Protein AF-A0A3N1XW23-F1 (afdb_monomer)

InterPro domains:
  IPR046118 Domain of unknown function DUF6115 [PF19610] (78-209)

Organism: NCBI:txid1329262

Mean predicted aligned error: 22.68 Å

Radius of gyration: 52.14 Å; Cα contacts (8 Å, |Δi|>4): 31; chains: 1; bounding box: 107×46×157 Å

Secondary structure (DSSP, 8-state):
--HHHHHHHHHHHHHHHHHHHHHHHHHHTS-----SSHHHHHHHHHHHHHHHHHHHHHHHHHHHHHHHHHHHHHHHHHHHHHHHHHHHHHHHHHHHHHHHHHHHHHHHHHHHHHHHHHHHHHHHHHTTSSS----------S-TTTHHHHHHHHHHHHHHHHHHHHHHHHHHHHHHHHHHHHHHTT--HHHHHHHHT--HHHHHHHHHHHHT---

Solvent-accessible surface area (backbone atoms only — not comparable to full-atom values): 12495 Å² total; per-residue (Å²): 134,58,71,65,60,60,51,53,52,52,53,52,53,51,53,53,53,52,50,49,54,50,48,46,55,59,47,62,74,72,66,72,90,78,82,87,63,72,69,56,57,54,49,52,51,52,51,46,54,52,48,52,51,50,52,49,53,49,48,53,52,47,49,52,52,48,52,54,47,51,54,51,49,51,53,52,49,52,52,49,52,51,55,50,47,55,52,46,52,55,50,49,50,52,50,52,50,50,52,51,50,53,52,47,52,51,51,53,49,51,53,49,50,54,51,51,50,50,53,53,54,52,52,60,51,54,78,65,55,84,76,70,82,88,87,82,90,87,89,89,89,79,66,80,76,61,58,62,64,60,54,65,60,54,64,70,58,51,68,68,51,59,55,56,63,53,46,56,57,50,51,53,52,50,51,56,51,50,53,52,50,46,47,73,73,67,51,51,65,69,56,50,22,69,73,70,75,43,56,64,66,56,54,51,48,56,51,29,67,72,69,68,51,81,127

Sequence (215 aa):
MTVFHVFLVAVGLVIIAISYIISEKITGANGQNTDGKNSDILKDLETTNVKDQINTIIKEELDTAMYKTEDRLSQISNEKIMAVSEYSDQILEKINQNHTEAVFLYNMLNEKEDAIKKLYENKNDIEVKEKSGNERVEHVTKDEKAIEKLRNTQLKTKEAKEISETQEMIEQKLKNEQILKLYSEGKSIVEIAKTLEIGQGEIKLVIGLSQGEKV

Foldseek 3Di:
DDPVVVVVVVVVVVVVVVVVVVCCVVVVVVPDDPDDDPVVVVVVVVVVVVVVVVVVVVVVVVVVVVVVVVVVCVVVVVVVVVVVVVVVVVVVVVVVVVVVVVVVVVVVVVVVVVVVVVVVVVVVVVVVPPPDDDDDDDDDPDPPVVVVVVVVVVVVPVVPPVVVVVVVVVVVVVLLVVLVVCVVVVDDLVVNCVVSVDDSVVSVVSVCVVVVPDD

Structure (mmCIF, N/CA/C/O backbone):
data_AF-A0A3N1XW23-F1
#
_entry.id   AF-A0A3N1XW23-F1
#
loop_
_atom_site.group_PDB
_atom_site.id
_atom_site.type_symbol
_atom_site.label_atom_id
_atom_site.label_alt_id
_atom_site.label_comp_id
_atom_site.label_asym_id
_atom_site.label_entity_id
_atom_site.label_seq_id
_atom_site.pdbx_PDB_ins_code
_atom_site.Cartn_x
_atom_site.Cartn_y
_atom_site.Cartn_z
_atom_site.occupancy
_atom_site.B_iso_or_equiv
_atom_site.auth_seq_id
_atom_site.auth_comp_id
_atom_site.auth_asym_id
_atom_site.auth_atom_id
_atom_site.pdbx_PDB_model_num
ATOM 1 N N . MET A 1 1 ? 61.216 -21.774 -89.450 1.00 66.88 1 MET A N 1
ATOM 2 C CA . MET A 1 1 ? 60.787 -20.827 -88.400 1.00 66.88 1 MET A CA 1
ATOM 3 C C . MET A 1 1 ? 60.157 -19.614 -89.064 1.00 66.88 1 MET A C 1
ATOM 5 O O . MET A 1 1 ? 60.874 -18.764 -89.572 1.00 66.88 1 MET A O 1
ATOM 9 N N . THR A 1 2 ? 58.830 -19.574 -89.181 1.00 85.62 2 THR A N 1
ATOM 10 C CA . THR A 1 2 ? 58.132 -18.439 -89.811 1.00 85.62 2 THR A CA 1
ATOM 11 C C . THR A 1 2 ? 58.268 -17.198 -88.928 1.00 85.62 2 THR A C 1
ATOM 13 O O . THR A 1 2 ? 58.153 -17.329 -87.710 1.00 85.62 2 THR A O 1
ATOM 16 N N . VAL A 1 3 ? 58.410 -16.011 -89.521 1.00 82.00 3 VAL A N 1
ATOM 17 C CA . VAL A 1 3 ? 58.463 -14.704 -88.827 1.00 82.00 3 VAL A CA 1
ATOM 18 C C . VAL A 1 3 ? 57.362 -14.554 -87.763 1.00 82.00 3 VAL A C 1
ATOM 20 O O . VAL A 1 3 ? 57.597 -14.006 -86.691 1.00 82.00 3 VAL A O 1
ATOM 23 N N . PHE A 1 4 ? 56.192 -15.150 -88.007 1.00 86.19 4 PHE A N 1
ATOM 24 C CA . PHE A 1 4 ? 55.072 -15.205 -87.067 1.00 86.19 4 PHE A CA 1
ATOM 25 C C . PHE A 1 4 ? 55.401 -15.861 -85.712 1.00 86.19 4 PHE A C 1
ATOM 27 O O . PHE A 1 4 ? 54.989 -15.361 -84.672 1.00 86.19 4 PHE A O 1
ATOM 34 N N . HIS A 1 5 ? 56.183 -16.945 -85.699 1.00 87.31 5 HIS A N 1
ATOM 35 C CA . HIS A 1 5 ? 56.566 -17.628 -84.458 1.00 87.31 5 HIS A CA 1
ATOM 36 C C . HIS A 1 5 ? 57.533 -16.772 -83.628 1.00 87.31 5 HIS A C 1
ATOM 38 O O . HIS A 1 5 ? 57.411 -16.717 -82.409 1.00 87.31 5 HIS A O 1
ATOM 44 N N . VAL A 1 6 ? 58.454 -16.054 -84.284 1.00 86.38 6 VAL A N 1
ATOM 45 C CA . VAL A 1 6 ? 59.376 -15.124 -83.609 1.00 86.38 6 VAL A CA 1
ATOM 46 C C . VAL A 1 6 ? 58.607 -13.938 -83.016 1.00 86.38 6 VAL A C 1
ATOM 48 O O . VAL A 1 6 ? 58.869 -13.545 -81.881 1.00 86.38 6 VAL A O 1
ATOM 51 N N . PHE A 1 7 ? 57.607 -13.419 -83.736 1.00 88.75 7 PHE A N 1
ATOM 52 C CA . PHE A 1 7 ? 56.723 -12.362 -83.240 1.00 88.75 7 PHE A CA 1
ATOM 53 C C . PHE A 1 7 ? 55.896 -12.812 -82.023 1.00 88.75 7 PHE A C 1
ATOM 55 O O . PHE A 1 7 ? 55.831 -12.090 -81.030 1.00 88.75 7 PHE A O 1
ATOM 62 N N . LEU A 1 8 ? 55.327 -14.022 -82.052 1.00 86.75 8 LEU A N 1
ATOM 63 C CA . LEU A 1 8 ? 54.526 -14.554 -80.943 1.00 86.75 8 LEU A CA 1
ATOM 64 C C . LEU A 1 8 ? 55.354 -14.723 -79.655 1.00 86.75 8 LEU A C 1
ATOM 66 O O . LEU A 1 8 ? 54.886 -14.388 -78.567 1.00 86.75 8 LEU A O 1
ATOM 70 N N . VAL A 1 9 ? 56.604 -15.185 -79.777 1.00 87.88 9 VAL A N 1
ATOM 71 C CA . VAL A 1 9 ? 57.534 -15.312 -78.640 1.00 87.88 9 VAL A CA 1
ATOM 72 C C . VAL A 1 9 ? 57.912 -13.940 -78.074 1.00 87.88 9 VAL A C 1
ATOM 74 O O . VAL A 1 9 ? 57.940 -13.771 -76.855 1.00 87.88 9 VAL A O 1
ATOM 77 N N . ALA A 1 10 ? 58.150 -12.945 -78.935 1.00 89.75 10 ALA A N 1
ATOM 78 C CA . ALA A 1 10 ? 58.459 -11.584 -78.499 1.00 89.75 10 ALA A CA 1
ATOM 79 C C . ALA A 1 10 ? 57.291 -10.950 -77.722 1.00 89.75 10 ALA A C 1
ATOM 81 O O . ALA A 1 10 ? 57.505 -10.364 -76.662 1.00 89.75 10 ALA A O 1
ATOM 82 N N . VAL A 1 11 ? 56.052 -11.126 -78.192 1.00 92.25 11 VAL A N 1
ATOM 83 C CA . VAL A 1 11 ? 54.851 -10.640 -77.490 1.00 92.25 11 VAL A CA 1
ATOM 84 C C . VAL A 1 11 ? 54.670 -11.347 -76.142 1.00 92.25 11 VAL A C 1
ATOM 86 O O . VAL A 1 11 ? 54.373 -10.690 -75.145 1.00 92.25 11 VAL A O 1
ATOM 89 N N . GLY A 1 12 ? 54.918 -12.659 -76.075 1.00 90.56 12 GLY A N 1
ATOM 90 C CA . GLY A 1 12 ? 54.880 -13.412 -74.817 1.00 90.56 12 GLY A CA 1
ATOM 91 C C . GLY A 1 12 ? 55.882 -12.895 -73.777 1.00 90.56 12 GLY A C 1
ATOM 92 O O . GLY A 1 12 ? 55.518 -12.703 -72.618 1.00 90.56 12 GLY A O 1
ATOM 93 N N . LEU A 1 13 ? 57.116 -12.587 -74.193 1.00 89.62 13 LEU A N 1
ATOM 94 C CA . LEU A 1 13 ? 58.137 -12.001 -73.314 1.00 89.62 13 LEU A CA 1
ATOM 95 C C . LEU A 1 13 ? 57.732 -10.622 -72.778 1.00 89.62 13 LEU A C 1
ATOM 97 O O . LEU A 1 13 ? 57.947 -10.333 -71.601 1.00 89.62 13 LEU A O 1
ATOM 101 N N . VAL A 1 14 ? 57.106 -9.791 -73.614 1.00 90.19 14 VAL A N 1
ATOM 102 C CA . VAL A 1 14 ? 56.616 -8.465 -73.211 1.00 90.19 14 VAL A CA 1
ATOM 103 C C . VAL A 1 14 ? 55.490 -8.579 -72.179 1.00 90.19 14 VAL A C 1
ATOM 105 O O . VAL A 1 14 ? 55.508 -7.859 -71.183 1.00 90.19 14 VAL A O 1
ATOM 108 N N . ILE A 1 15 ? 54.549 -9.513 -72.355 1.00 89.56 15 ILE A N 1
ATOM 109 C CA . ILE A 1 15 ? 53.458 -9.739 -71.391 1.00 89.56 15 ILE A CA 1
ATOM 110 C C . ILE A 1 15 ? 54.012 -10.189 -70.033 1.00 89.56 15 ILE A C 1
ATOM 112 O O . ILE A 1 15 ? 53.580 -9.674 -69.003 1.00 89.56 15 ILE A O 1
ATOM 116 N N . ILE A 1 16 ? 54.999 -11.090 -70.014 1.00 87.31 16 ILE A N 1
ATOM 117 C CA . ILE A 1 16 ? 55.639 -11.554 -68.771 1.00 87.31 16 ILE A CA 1
ATOM 118 C C . ILE A 1 16 ? 56.358 -10.397 -68.061 1.00 87.31 16 ILE A C 1
ATOM 120 O O . ILE A 1 16 ? 56.199 -10.234 -66.851 1.00 87.31 16 ILE A O 1
ATOM 124 N N . ALA A 1 17 ? 57.091 -9.559 -68.801 1.00 84.75 17 ALA A N 1
ATOM 125 C CA . ALA A 1 17 ? 57.783 -8.398 -68.238 1.00 84.75 17 ALA A CA 1
ATOM 126 C C . ALA A 1 17 ? 56.806 -7.368 -67.641 1.00 84.75 17 ALA A C 1
ATOM 128 O O . ALA A 1 17 ? 57.027 -6.864 -66.540 1.00 84.75 17 ALA A O 1
ATOM 129 N N . ILE A 1 18 ? 55.688 -7.102 -68.326 1.00 84.62 18 ILE A N 1
ATOM 130 C CA . ILE A 1 18 ? 54.628 -6.218 -67.820 1.00 84.62 18 ILE A CA 1
ATOM 131 C C . ILE A 1 18 ? 53.973 -6.823 -66.573 1.00 84.62 18 ILE A C 1
ATOM 133 O O . ILE A 1 18 ? 53.735 -6.105 -65.604 1.00 84.62 18 ILE A O 1
ATOM 137 N N . SER A 1 19 ? 53.723 -8.135 -66.564 1.00 82.38 19 SER A N 1
ATOM 138 C CA . SER A 1 19 ? 53.133 -8.829 -65.416 1.00 82.38 19 SER A CA 1
ATOM 139 C C . SER A 1 19 ? 54.054 -8.798 -64.193 1.00 82.38 19 SER A C 1
ATOM 141 O O . SER A 1 19 ? 53.564 -8.671 -63.073 1.00 82.38 19 SER A O 1
ATOM 143 N N . TYR A 1 20 ? 55.375 -8.849 -64.396 1.00 83.81 20 TYR A N 1
ATOM 144 C CA . TYR A 1 20 ? 56.358 -8.704 -63.323 1.00 83.81 20 TYR A CA 1
ATOM 145 C C . TYR A 1 20 ? 56.376 -7.278 -62.760 1.00 83.81 20 TYR A C 1
ATOM 147 O O . TYR A 1 20 ? 56.284 -7.113 -61.551 1.00 83.81 20 TYR A O 1
ATOM 155 N N . ILE A 1 21 ? 56.370 -6.248 -63.617 1.00 78.25 21 ILE A N 1
ATOM 156 C CA . ILE A 1 21 ? 56.289 -4.838 -63.185 1.00 78.25 21 ILE A CA 1
ATOM 157 C C . ILE A 1 21 ? 54.985 -4.554 -62.428 1.00 78.25 21 ILE A C 1
ATOM 159 O O . ILE A 1 21 ? 54.989 -3.835 -61.431 1.00 78.25 21 ILE A O 1
ATOM 163 N N . ILE A 1 22 ? 53.858 -5.114 -62.874 1.00 77.12 22 ILE A N 1
ATOM 164 C CA . ILE A 1 22 ? 52.571 -4.970 -62.183 1.00 77.12 22 ILE A CA 1
ATOM 165 C C . ILE A 1 22 ? 52.560 -5.734 -60.860 1.00 77.12 22 ILE A C 1
ATOM 167 O O . ILE A 1 22 ? 52.097 -5.192 -59.860 1.00 77.12 22 ILE A O 1
ATOM 171 N N . SER A 1 23 ? 53.123 -6.943 -60.819 1.00 72.56 23 SER A N 1
ATOM 172 C CA . SER A 1 23 ? 53.261 -7.704 -59.578 1.00 72.56 23 SER A CA 1
ATOM 173 C C . SER A 1 23 ? 54.191 -6.994 -58.596 1.00 72.56 23 SER A C 1
ATOM 175 O O . SER A 1 23 ? 53.879 -6.944 -57.415 1.00 72.56 23 SER A O 1
ATOM 177 N N . GLU A 1 24 ? 55.282 -6.384 -59.058 1.00 70.50 24 GLU A N 1
ATOM 178 C CA . GLU A 1 24 ? 56.206 -5.593 -58.241 1.00 70.50 24 GLU A CA 1
ATOM 179 C C . GLU A 1 24 ? 55.582 -4.267 -57.791 1.00 70.50 24 GLU A C 1
ATOM 181 O O . GLU A 1 24 ? 55.767 -3.868 -56.649 1.00 70.50 24 GLU A O 1
ATOM 186 N N . LYS A 1 25 ? 54.758 -3.608 -58.613 1.00 66.81 25 LYS A N 1
ATOM 187 C CA . LYS A 1 25 ? 54.043 -2.387 -58.206 1.00 66.81 25 LYS A CA 1
ATOM 188 C C . LYS A 1 25 ? 52.924 -2.674 -57.198 1.00 66.81 25 LYS A C 1
ATOM 190 O O . LYS A 1 25 ? 52.695 -1.868 -56.302 1.00 66.81 25 LYS A O 1
ATOM 195 N N . ILE A 1 26 ? 52.237 -3.809 -57.324 1.00 62.28 26 ILE A N 1
ATOM 196 C CA . ILE A 1 26 ? 51.164 -4.221 -56.403 1.00 62.28 26 ILE A CA 1
ATOM 197 C C . ILE A 1 26 ? 51.748 -4.848 -55.123 1.00 62.28 26 ILE A C 1
ATOM 199 O O . ILE A 1 26 ? 51.235 -4.599 -54.037 1.00 62.28 26 ILE A O 1
ATOM 203 N N . THR A 1 27 ? 52.855 -5.589 -55.216 1.00 56.88 27 THR A N 1
ATOM 204 C CA . THR A 1 27 ? 53.535 -6.207 -54.058 1.00 56.88 27 THR A CA 1
ATOM 205 C C . THR A 1 27 ? 54.457 -5.214 -53.342 1.00 56.88 27 THR A C 1
ATOM 207 O O . THR A 1 27 ? 54.513 -5.199 -52.118 1.00 56.88 27 THR A O 1
ATOM 210 N N . GLY A 1 28 ? 55.119 -4.313 -54.070 1.00 53.03 28 GLY A N 1
ATOM 211 C CA . GLY A 1 28 ? 55.975 -3.247 -53.537 1.00 53.03 28 GLY A CA 1
ATOM 212 C C . GLY A 1 28 ? 55.207 -2.080 -52.908 1.00 53.03 28 GLY A C 1
ATOM 213 O O . GLY A 1 28 ? 55.758 -1.379 -52.064 1.00 53.03 28 GLY A O 1
ATOM 214 N N . ALA A 1 29 ? 53.919 -1.911 -53.233 1.00 51.00 29 ALA A N 1
ATOM 215 C CA . ALA A 1 29 ? 53.017 -1.028 -52.488 1.00 51.00 29 ALA A CA 1
ATOM 216 C C . ALA A 1 29 ? 52.488 -1.662 -51.185 1.00 51.00 29 ALA A C 1
ATOM 218 O O . ALA A 1 29 ? 51.954 -0.947 -50.344 1.00 51.00 29 ALA A O 1
ATOM 219 N N . ASN A 1 30 ? 52.663 -2.976 -50.997 1.00 50.91 30 ASN A N 1
ATOM 220 C CA . ASN A 1 30 ? 52.169 -3.723 -49.835 1.00 50.91 30 ASN A CA 1
ATOM 221 C C . ASN A 1 30 ? 53.288 -4.414 -49.029 1.00 50.91 30 ASN A C 1
ATOM 223 O O . ASN A 1 30 ? 53.019 -5.291 -48.214 1.00 50.91 30 ASN A O 1
ATOM 227 N N . GLY A 1 31 ? 54.545 -4.022 -49.259 1.00 50.88 31 GLY A N 1
ATOM 228 C CA . GLY A 1 31 ? 55.733 -4.692 -48.725 1.00 50.88 31 GLY A CA 1
ATOM 229 C C . GLY A 1 31 ? 56.665 -3.806 -47.901 1.00 50.88 31 GLY A C 1
ATOM 230 O O . GLY A 1 31 ? 57.850 -4.114 -47.815 1.00 50.88 31 GLY A O 1
ATOM 231 N N . GLN A 1 32 ? 56.177 -2.707 -47.312 1.00 45.78 32 GLN A N 1
ATOM 232 C CA . GLN A 1 32 ? 56.956 -1.920 -46.351 1.00 45.78 32 GLN A CA 1
ATOM 233 C C . GLN A 1 32 ? 56.172 -1.702 -45.059 1.00 45.78 32 GLN A C 1
ATOM 235 O O . GLN A 1 32 ? 55.263 -0.8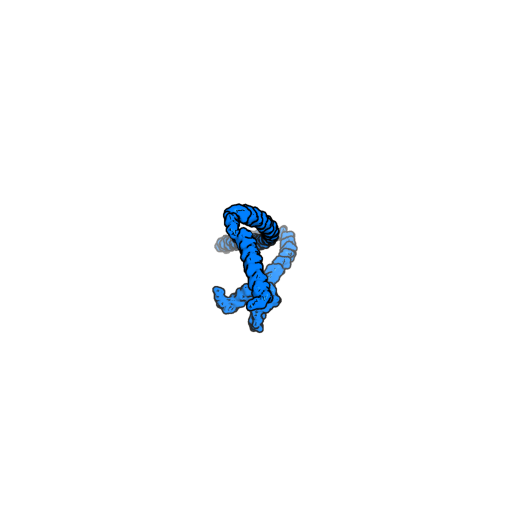82 -44.969 1.00 45.78 32 GLN A O 1
ATOM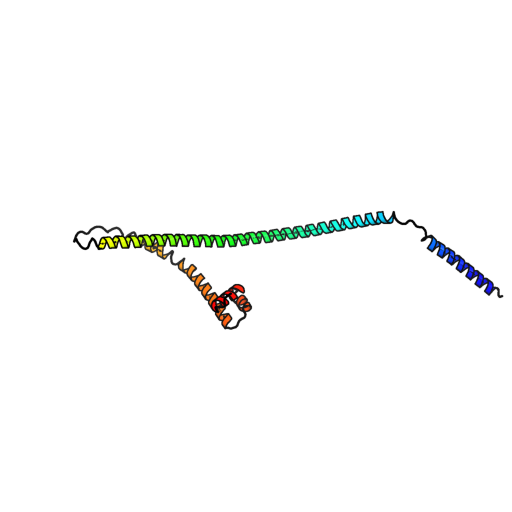 240 N N . ASN A 1 33 ? 56.589 -2.469 -44.057 1.00 51.41 33 ASN A N 1
ATOM 241 C CA . ASN A 1 33 ? 56.361 -2.268 -42.639 1.00 51.41 33 ASN A CA 1
ATOM 242 C C . ASN A 1 33 ? 56.440 -0.778 -42.252 1.00 51.41 33 ASN A C 1
ATOM 244 O O . ASN A 1 33 ? 57.521 -0.196 -42.205 1.00 51.41 33 ASN A O 1
ATOM 248 N N . THR A 1 34 ? 55.299 -0.189 -41.903 1.00 47.22 34 THR A N 1
ATOM 249 C CA . THR A 1 34 ? 55.195 0.768 -40.790 1.00 47.22 34 THR A CA 1
ATOM 250 C C . THR A 1 34 ? 54.037 0.322 -39.902 1.00 47.22 34 THR A C 1
ATOM 252 O O . THR A 1 34 ? 53.010 0.978 -39.759 1.00 47.22 34 THR A O 1
ATOM 255 N N . ASP A 1 35 ? 54.222 -0.868 -39.334 1.00 51.25 35 ASP A N 1
ATOM 256 C CA . ASP A 1 35 ? 53.457 -1.362 -38.200 1.00 51.25 35 ASP A CA 1
ATOM 257 C C . ASP A 1 35 ? 53.550 -0.381 -37.019 1.00 51.25 35 ASP A C 1
ATOM 259 O O . ASP A 1 35 ? 54.636 0.015 -36.589 1.00 51.25 35 ASP A O 1
ATOM 263 N N . GLY A 1 36 ? 52.386 -0.045 -36.458 1.00 53.78 36 GLY A N 1
ATOM 264 C CA . GLY A 1 36 ? 52.233 -0.071 -35.003 1.00 53.78 36 GLY A CA 1
ATOM 265 C C . GLY A 1 36 ? 52.227 1.242 -34.220 1.00 53.78 36 GLY A C 1
ATOM 266 O O . GLY A 1 36 ? 52.412 1.180 -33.010 1.00 53.78 36 GLY A O 1
ATOM 267 N N . LYS A 1 37 ? 52.038 2.429 -34.822 1.00 54.00 37 LYS A N 1
ATOM 268 C CA . LYS A 1 37 ? 51.895 3.653 -33.990 1.00 54.00 37 LYS A CA 1
ATOM 269 C C . LYS A 1 37 ? 50.844 4.675 -34.417 1.00 54.00 37 LYS A C 1
ATOM 271 O O . LYS A 1 37 ? 50.249 5.310 -33.556 1.00 54.00 37 LYS A O 1
ATOM 276 N N . ASN A 1 38 ? 50.547 4.803 -35.711 1.00 53.88 38 ASN A N 1
ATOM 277 C CA . ASN A 1 38 ? 49.536 5.763 -36.181 1.00 53.88 38 ASN A CA 1
ATOM 278 C C . ASN A 1 38 ? 48.108 5.188 -36.205 1.00 53.88 38 ASN A C 1
ATOM 280 O O . ASN A 1 38 ? 47.148 5.944 -36.104 1.00 53.88 38 ASN A O 1
ATOM 284 N N . SER A 1 39 ? 47.950 3.863 -36.283 1.00 56.53 39 SER A N 1
ATOM 285 C CA . SER A 1 39 ? 46.641 3.198 -36.204 1.00 56.53 39 SER A CA 1
ATOM 286 C C . SER A 1 39 ? 46.043 3.204 -34.799 1.00 56.53 39 SER A C 1
ATOM 288 O O . SER A 1 39 ? 44.825 3.164 -34.661 1.00 56.53 39 SER A O 1
ATOM 290 N N . ASP A 1 40 ? 46.886 3.245 -33.768 1.00 56.66 40 ASP A N 1
ATOM 291 C CA . ASP A 1 40 ? 46.433 3.121 -32.382 1.00 56.66 40 ASP A CA 1
ATOM 292 C C . ASP A 1 40 ? 45.905 4.453 -31.851 1.00 56.66 40 ASP A C 1
ATOM 294 O O . ASP A 1 40 ? 44.886 4.468 -31.178 1.00 56.66 40 ASP A O 1
ATOM 298 N N . ILE A 1 41 ? 46.502 5.583 -32.249 1.00 58.81 41 ILE A N 1
ATOM 299 C CA . ILE A 1 41 ? 46.038 6.926 -31.857 1.00 58.81 41 ILE A CA 1
ATOM 300 C C . ILE A 1 41 ? 44.686 7.262 -32.515 1.00 58.81 41 ILE A C 1
ATOM 302 O O . ILE A 1 41 ? 43.820 7.855 -31.879 1.00 58.81 41 ILE A O 1
ATOM 306 N N . LEU A 1 42 ? 44.477 6.855 -33.775 1.00 54.44 42 LEU A N 1
ATOM 307 C CA . LEU A 1 42 ? 43.202 7.043 -34.486 1.00 54.44 42 LEU A CA 1
ATOM 308 C C . LEU A 1 42 ? 42.097 6.131 -33.940 1.00 54.44 42 LEU A C 1
ATOM 310 O O . LEU A 1 42 ? 40.976 6.592 -33.740 1.00 54.44 42 LEU A O 1
ATOM 314 N N . LYS A 1 43 ? 42.417 4.871 -33.620 1.00 64.50 43 LYS A N 1
ATOM 315 C CA . LYS A 1 43 ? 41.471 3.968 -32.950 1.00 64.50 43 LYS A CA 1
ATOM 316 C C . LYS A 1 43 ? 41.123 4.449 -31.545 1.00 64.50 43 LYS A C 1
ATOM 318 O O . LYS A 1 43 ? 39.963 4.362 -31.164 1.00 64.50 43 LYS A O 1
ATOM 323 N N . ASP A 1 44 ? 42.079 4.965 -30.780 1.00 61.75 44 ASP A N 1
ATOM 324 C CA . ASP A 1 44 ? 41.837 5.442 -29.413 1.00 61.75 44 ASP A CA 1
ATOM 325 C C . ASP A 1 44 ? 40.993 6.732 -29.385 1.00 61.75 44 ASP A C 1
ATOM 327 O O . ASP A 1 44 ? 40.089 6.863 -28.560 1.00 61.75 44 ASP A O 1
ATOM 331 N N . LEU A 1 45 ? 41.184 7.651 -30.346 1.00 58.47 45 LEU A N 1
ATOM 332 C CA . LEU A 1 45 ? 40.330 8.841 -30.491 1.00 58.47 45 LEU A CA 1
ATOM 333 C C . LEU A 1 45 ? 38.905 8.511 -30.964 1.00 58.47 45 LEU A C 1
ATOM 335 O O . LEU A 1 45 ? 37.941 9.065 -30.431 1.00 58.47 45 LEU A O 1
ATOM 339 N N . GLU A 1 46 ? 38.751 7.621 -31.950 1.00 60.09 46 GLU A N 1
ATOM 340 C CA . GLU A 1 46 ? 37.429 7.198 -32.434 1.00 60.09 46 GLU A CA 1
ATOM 341 C C . GLU A 1 46 ? 36.685 6.385 -31.369 1.00 60.09 46 GLU A C 1
ATOM 343 O O . GLU A 1 46 ? 35.505 6.629 -31.117 1.00 60.09 46 GLU A O 1
ATOM 348 N N . THR A 1 47 ? 37.375 5.476 -30.675 1.00 64.31 47 THR A N 1
ATOM 349 C CA . THR A 1 47 ? 36.778 4.711 -29.570 1.00 64.31 47 THR A CA 1
ATOM 350 C C . THR A 1 47 ? 36.464 5.583 -28.361 1.00 64.31 47 THR A C 1
ATOM 352 O O . THR A 1 47 ? 35.446 5.336 -27.723 1.00 64.31 47 THR A O 1
ATOM 355 N N . THR A 1 48 ? 37.246 6.625 -28.066 1.00 70.38 48 THR A N 1
ATOM 356 C CA . THR A 1 48 ? 36.943 7.573 -26.980 1.00 70.38 48 THR A CA 1
ATOM 357 C C . THR A 1 48 ? 35.705 8.408 -27.287 1.00 70.38 48 THR A C 1
ATOM 359 O O . THR A 1 48 ? 34.796 8.454 -26.466 1.00 70.38 48 THR A O 1
ATOM 362 N N . ASN A 1 49 ? 35.597 8.994 -28.483 1.00 78.56 49 ASN A N 1
ATOM 363 C CA . ASN A 1 49 ? 34.420 9.791 -28.848 1.00 78.56 49 ASN A CA 1
ATOM 364 C C . ASN A 1 49 ? 33.145 8.926 -28.907 1.00 78.56 49 ASN A C 1
ATOM 366 O O . ASN A 1 49 ? 32.096 9.309 -28.390 1.00 78.56 49 ASN A O 1
ATOM 370 N N . VAL A 1 50 ? 33.239 7.710 -29.457 1.00 80.31 50 VAL A N 1
ATOM 371 C CA . VAL A 1 50 ? 32.129 6.743 -29.430 1.00 80.31 50 VAL A CA 1
ATOM 372 C C . VAL A 1 50 ? 31.772 6.355 -27.991 1.00 80.31 50 VAL A C 1
ATOM 374 O O . VAL A 1 50 ? 30.595 6.264 -27.652 1.00 80.31 50 VAL A O 1
ATOM 377 N N . LYS A 1 51 ? 32.761 6.172 -27.113 1.00 82.56 51 LYS A N 1
ATOM 378 C CA . LYS A 1 51 ? 32.539 5.856 -25.696 1.00 82.56 51 LYS A CA 1
ATOM 379 C C . LYS A 1 51 ? 31.897 7.016 -24.936 1.00 82.56 51 LYS A C 1
ATOM 381 O O . LYS A 1 51 ? 31.031 6.768 -24.102 1.00 82.56 51 LYS A O 1
ATOM 386 N N . ASP A 1 52 ? 32.242 8.258 -25.254 1.00 86.88 52 ASP A N 1
ATOM 387 C CA . ASP A 1 52 ? 31.617 9.451 -24.675 1.00 86.88 52 ASP A CA 1
ATOM 388 C C . ASP A 1 52 ? 30.170 9.633 -25.149 1.00 86.88 52 ASP A C 1
ATOM 390 O O . ASP A 1 52 ? 29.292 9.947 -24.342 1.00 86.88 52 ASP A O 1
ATOM 394 N N . GLN A 1 53 ? 29.879 9.352 -26.422 1.00 85.62 53 GLN A N 1
ATOM 395 C CA . GLN A 1 53 ? 28.507 9.328 -26.945 1.00 85.62 53 GLN A CA 1
ATOM 396 C C . GLN A 1 53 ? 27.670 8.228 -26.286 1.00 85.62 53 GLN A C 1
ATOM 398 O O . GLN A 1 53 ? 26.559 8.493 -25.831 1.00 85.62 53 GLN A O 1
ATOM 403 N N . ILE A 1 54 ? 28.220 7.017 -26.156 1.00 85.19 54 ILE A N 1
ATOM 404 C CA . ILE A 1 54 ? 27.566 5.909 -25.445 1.00 85.19 54 ILE A CA 1
ATOM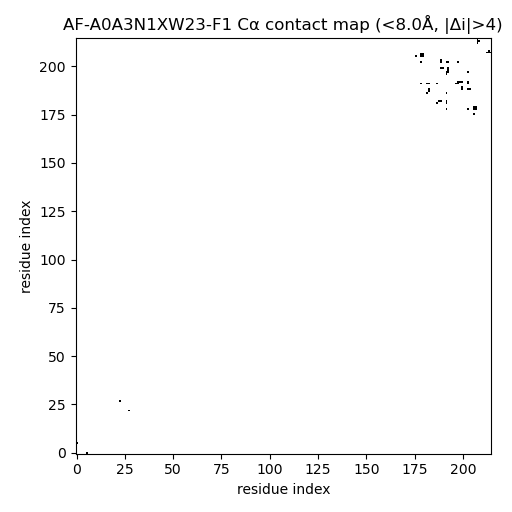 405 C C . ILE A 1 54 ? 27.305 6.291 -23.985 1.00 85.19 54 ILE A C 1
ATOM 407 O O . ILE A 1 54 ? 26.194 6.110 -23.499 1.00 85.19 54 ILE A O 1
ATOM 411 N N . ASN A 1 55 ? 28.287 6.868 -23.289 1.00 90.88 55 ASN A N 1
ATOM 412 C CA . ASN A 1 55 ? 28.113 7.323 -21.910 1.00 90.88 55 ASN A CA 1
ATOM 413 C C . ASN A 1 55 ? 27.059 8.431 -21.788 1.00 90.88 55 ASN A C 1
ATOM 415 O O . ASN A 1 55 ? 26.364 8.492 -20.779 1.00 90.88 55 ASN A O 1
ATOM 419 N N . THR A 1 56 ? 26.938 9.302 -22.790 1.00 93.31 56 THR A N 1
ATOM 420 C CA . THR A 1 56 ? 25.939 10.380 -22.807 1.00 93.31 56 THR A CA 1
ATOM 421 C C . THR A 1 56 ? 24.533 9.816 -22.994 1.00 93.31 56 THR A C 1
ATOM 423 O O . THR A 1 56 ? 23.654 10.142 -22.206 1.00 93.31 56 THR A O 1
ATOM 426 N N . ILE A 1 57 ? 24.344 8.898 -23.947 1.00 92.31 57 ILE A N 1
ATOM 427 C CA . ILE A 1 57 ? 23.059 8.215 -24.174 1.00 92.31 57 ILE A CA 1
ATOM 428 C C . ILE A 1 57 ? 22.666 7.378 -22.951 1.00 92.31 57 ILE A C 1
ATOM 430 O O . ILE A 1 57 ? 21.515 7.404 -22.530 1.00 92.31 57 ILE A O 1
ATOM 434 N N . ILE A 1 58 ? 23.620 6.664 -22.339 1.00 94.19 58 ILE A N 1
ATOM 435 C CA . ILE A 1 58 ? 23.370 5.909 -21.104 1.00 94.19 58 ILE A CA 1
ATOM 436 C C . ILE A 1 58 ? 22.934 6.846 -19.979 1.00 94.19 58 ILE A C 1
ATOM 438 O O . ILE A 1 58 ? 22.006 6.505 -19.257 1.00 94.19 58 ILE A O 1
ATOM 442 N N . LYS A 1 59 ? 23.584 8.003 -19.813 1.00 95.69 59 LYS A N 1
ATOM 443 C CA . LYS A 1 59 ? 23.191 8.987 -18.795 1.00 95.69 59 LYS A CA 1
ATOM 444 C C . LYS A 1 59 ? 21.802 9.554 -19.064 1.00 95.69 59 LYS A C 1
ATOM 446 O O . LYS A 1 59 ? 21.013 9.619 -18.138 1.00 95.69 59 LYS A O 1
ATOM 451 N N . GLU A 1 60 ? 21.488 9.896 -20.308 1.00 95.06 60 GLU A N 1
ATOM 452 C CA . GLU A 1 60 ? 20.173 10.422 -20.687 1.00 95.06 60 GLU A CA 1
ATOM 453 C C . GLU A 1 60 ? 19.047 9.399 -20.460 1.00 95.06 60 GLU A C 1
ATOM 455 O O . GLU A 1 60 ? 18.008 9.724 -19.877 1.00 95.06 60 GLU A O 1
ATOM 460 N N . GLU A 1 61 ? 19.262 8.139 -20.849 1.00 92.94 61 GLU A N 1
ATOM 461 C CA . GLU A 1 61 ? 18.305 7.056 -20.597 1.00 92.94 61 GLU A CA 1
ATOM 462 C C . GLU A 1 61 ? 18.201 6.746 -19.096 1.00 92.94 61 GLU A C 1
ATOM 464 O O . GLU A 1 61 ? 17.103 6.533 -18.581 1.00 92.94 61 GLU A O 1
ATOM 469 N N . LEU A 1 62 ? 19.326 6.767 -18.369 1.00 94.31 62 LEU A N 1
ATOM 470 C CA . LEU A 1 62 ? 19.358 6.584 -16.917 1.00 94.31 62 LEU A CA 1
ATOM 471 C C . LEU A 1 62 ? 18.591 7.700 -16.203 1.00 94.31 62 LEU A C 1
ATOM 473 O O . LEU A 1 62 ? 17.795 7.395 -15.321 1.00 94.31 62 LEU A O 1
ATOM 477 N N . ASP A 1 63 ? 18.782 8.957 -16.594 1.00 95.69 63 ASP A N 1
ATOM 478 C CA . ASP A 1 63 ? 18.081 10.111 -16.026 1.00 95.69 63 ASP A CA 1
ATOM 479 C C . ASP A 1 63 ? 16.578 10.034 -16.319 1.00 95.69 63 ASP A C 1
ATOM 481 O O . ASP A 1 63 ? 15.754 10.260 -15.432 1.00 95.69 63 ASP A O 1
ATOM 485 N N . THR A 1 64 ? 16.200 9.620 -17.531 1.00 95.56 64 THR A N 1
ATOM 486 C CA . THR A 1 64 ? 14.794 9.399 -17.904 1.00 95.56 64 THR A CA 1
ATOM 487 C C . THR A 1 64 ? 14.165 8.272 -17.079 1.00 95.56 64 THR A C 1
ATOM 489 O O . THR A 1 64 ? 13.051 8.411 -16.558 1.00 95.56 64 THR A O 1
ATOM 492 N N . ALA A 1 65 ? 14.877 7.154 -16.921 1.00 94.69 65 ALA A N 1
ATOM 493 C CA . ALA A 1 65 ? 14.434 6.027 -16.110 1.00 94.69 65 ALA A CA 1
ATOM 494 C C . ALA A 1 65 ? 14.346 6.395 -14.622 1.00 94.69 65 ALA A C 1
ATOM 496 O O . ALA A 1 65 ? 13.373 6.017 -13.963 1.00 94.69 65 ALA A O 1
ATOM 497 N N . MET A 1 66 ? 15.312 7.155 -14.100 1.00 96.06 66 MET A N 1
ATOM 498 C CA . MET A 1 66 ? 15.317 7.674 -12.730 1.00 96.06 66 MET A CA 1
ATOM 499 C C . MET A 1 66 ? 14.131 8.604 -12.503 1.00 96.06 66 MET A C 1
ATOM 501 O O . MET A 1 66 ? 13.363 8.364 -11.578 1.00 96.06 66 MET A O 1
ATOM 505 N N . TYR A 1 67 ? 13.905 9.576 -13.389 1.00 96.75 67 TYR A N 1
ATOM 506 C CA . TYR A 1 67 ? 12.778 10.503 -13.293 1.00 96.75 67 TYR A CA 1
ATOM 507 C C . TYR A 1 67 ? 11.432 9.768 -13.275 1.00 96.75 67 TYR A C 1
ATOM 509 O O . TYR A 1 67 ? 10.602 9.993 -12.395 1.00 96.75 67 TYR A O 1
ATOM 517 N N . LYS A 1 68 ? 11.230 8.819 -14.199 1.00 96.44 68 LYS A N 1
ATOM 518 C CA . LYS A 1 68 ? 10.012 7.996 -14.229 1.00 96.44 68 LYS A CA 1
ATOM 519 C C . LYS A 1 68 ? 9.875 7.132 -12.975 1.00 96.44 68 LYS A C 1
ATOM 521 O O . LYS A 1 68 ? 8.762 6.917 -12.502 1.00 96.44 68 LYS A O 1
ATOM 526 N N . THR A 1 69 ? 10.982 6.610 -12.457 1.00 96.19 69 THR A N 1
ATOM 527 C CA . THR A 1 69 ? 10.985 5.809 -11.228 1.00 96.19 69 THR A CA 1
ATOM 528 C C . THR A 1 69 ? 10.633 6.666 -10.022 1.00 96.19 69 THR A C 1
ATOM 530 O O . THR A 1 69 ? 9.819 6.239 -9.214 1.00 96.19 69 THR A O 1
ATOM 533 N N . GLU A 1 70 ? 11.185 7.868 -9.913 1.00 96.69 70 GLU A N 1
ATOM 534 C CA . GLU A 1 70 ? 10.929 8.786 -8.807 1.00 96.69 70 GLU A CA 1
ATOM 535 C C . GLU A 1 70 ? 9.486 9.297 -8.814 1.00 96.69 70 GLU A C 1
ATOM 537 O O . GLU A 1 70 ? 8.836 9.288 -7.771 1.00 96.69 70 GLU A O 1
ATOM 542 N N . ASP A 1 71 ? 8.934 9.616 -9.988 1.00 96.81 71 ASP A N 1
ATOM 543 C CA . ASP A 1 71 ? 7.517 9.968 -10.136 1.00 96.81 71 ASP A CA 1
ATOM 544 C C . ASP A 1 71 ? 6.597 8.808 -9.720 1.00 96.81 71 ASP A C 1
ATOM 546 O O . ASP A 1 71 ? 5.697 8.968 -8.891 1.00 96.81 71 ASP A O 1
ATOM 550 N N . ARG A 1 72 ? 6.877 7.590 -10.206 1.00 96.56 72 ARG A N 1
ATOM 551 C CA . ARG A 1 72 ? 6.119 6.390 -9.814 1.00 96.56 72 ARG A CA 1
ATOM 552 C C . ARG A 1 72 ? 6.267 6.065 -8.336 1.00 96.56 72 ARG A C 1
ATOM 554 O O . ARG A 1 72 ? 5.288 5.665 -7.709 1.00 96.56 72 ARG A O 1
ATOM 561 N N . LEU A 1 73 ? 7.457 6.240 -7.773 1.00 96.56 73 LEU A N 1
ATOM 562 C CA . LEU A 1 73 ? 7.713 6.014 -6.357 1.00 96.56 73 LEU A CA 1
ATOM 563 C C . LEU A 1 73 ? 6.986 7.052 -5.504 1.00 96.56 73 LEU A C 1
ATOM 565 O O . LEU A 1 73 ? 6.385 6.676 -4.504 1.00 96.56 73 LEU A O 1
ATOM 569 N N . SER A 1 74 ? 6.977 8.320 -5.915 1.00 96.12 74 SER A N 1
ATOM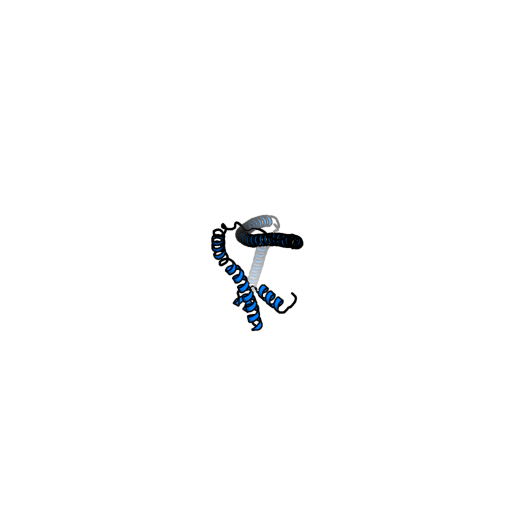 570 C CA . SER A 1 74 ? 6.210 9.386 -5.266 1.00 96.12 74 SER A CA 1
ATOM 571 C C . SER A 1 74 ? 4.712 9.079 -5.291 1.00 96.12 74 SER A C 1
ATOM 573 O O . SER A 1 74 ? 4.053 9.115 -4.251 1.00 96.12 74 SER A O 1
ATOM 575 N N . GLN A 1 75 ? 4.182 8.664 -6.447 1.00 96.50 75 GLN A N 1
ATOM 576 C CA . GLN A 1 75 ? 2.785 8.251 -6.586 1.00 96.50 75 GLN A CA 1
ATOM 577 C C . GLN A 1 75 ? 2.436 7.085 -5.646 1.00 96.50 75 GLN A C 1
ATOM 579 O O . GLN A 1 75 ? 1.481 7.184 -4.875 1.00 96.50 75 GLN A O 1
ATOM 584 N N . ILE A 1 76 ? 3.223 6.004 -5.675 1.00 96.44 76 ILE A N 1
ATOM 585 C CA . ILE A 1 76 ? 3.006 4.821 -4.828 1.00 96.44 76 ILE A CA 1
ATOM 586 C C . ILE A 1 76 ? 3.164 5.176 -3.348 1.00 96.44 76 ILE A C 1
ATOM 588 O O . ILE A 1 76 ? 2.385 4.714 -2.521 1.00 96.44 76 ILE A O 1
ATOM 592 N N . SER A 1 77 ? 4.157 5.994 -2.999 1.00 97.38 77 SER A N 1
ATOM 593 C CA . SER A 1 77 ? 4.396 6.443 -1.626 1.00 97.38 77 SER A CA 1
ATOM 594 C C . SER A 1 77 ? 3.187 7.202 -1.086 1.00 97.38 77 SER A C 1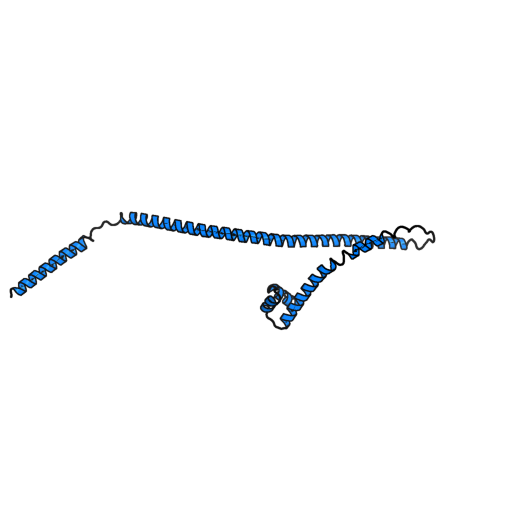
ATOM 596 O O . SER A 1 77 ? 2.684 6.866 -0.017 1.00 97.38 77 SER A O 1
ATOM 598 N N . ASN A 1 78 ? 2.650 8.150 -1.857 1.00 97.56 78 ASN A N 1
ATOM 599 C CA . ASN A 1 78 ? 1.458 8.905 -1.472 1.00 97.56 78 ASN A CA 1
ATOM 600 C C . ASN A 1 78 ? 0.232 7.997 -1.311 1.00 97.56 78 ASN A C 1
ATOM 602 O O . ASN A 1 78 ? -0.492 8.111 -0.323 1.00 97.56 78 ASN A O 1
ATOM 606 N N . GLU A 1 79 ? 0.024 7.056 -2.235 1.00 96.75 79 GLU A N 1
ATOM 607 C CA . GLU A 1 79 ? -1.056 6.070 -2.135 1.00 96.75 79 GLU A CA 1
ATOM 608 C C . GLU A 1 79 ? -0.907 5.193 -0.882 1.00 96.75 79 GLU A C 1
ATOM 610 O O . GLU A 1 79 ? -1.877 4.961 -0.159 1.00 96.75 79 GLU A O 1
ATOM 615 N N . LYS A 1 80 ? 0.316 4.746 -0.568 1.00 97.25 80 LYS A N 1
ATOM 616 C CA . LYS A 1 80 ? 0.595 3.959 0.639 1.00 97.25 80 LYS A CA 1
ATOM 617 C C . LYS A 1 80 ? 0.413 4.767 1.914 1.00 97.25 80 LYS A C 1
ATOM 619 O O . LYS A 1 80 ? -0.138 4.222 2.863 1.00 97.25 80 LYS A O 1
ATOM 624 N N . ILE A 1 81 ? 0.821 6.033 1.946 1.00 96.88 81 ILE A N 1
ATOM 625 C CA . ILE A 1 81 ? 0.583 6.916 3.095 1.00 96.88 81 ILE A CA 1
ATOM 626 C C . ILE A 1 81 ? -0.921 7.070 3.331 1.00 96.88 81 ILE A C 1
ATOM 628 O O . ILE A 1 81 ? -1.366 6.925 4.466 1.00 96.88 81 ILE A O 1
ATOM 632 N N . MET A 1 82 ? -1.707 7.288 2.274 1.00 95.81 82 MET A N 1
ATOM 633 C CA . MET A 1 82 ? -3.164 7.394 2.374 1.00 95.81 82 MET A CA 1
ATOM 634 C C . MET A 1 82 ? -3.794 6.096 2.895 1.00 95.81 82 MET A C 1
ATOM 636 O O . MET A 1 82 ? -4.538 6.136 3.870 1.00 95.81 82 MET A O 1
ATOM 640 N N . ALA A 1 83 ? -3.444 4.944 2.315 1.00 97.00 83 ALA A N 1
ATOM 641 C CA . ALA A 1 83 ? -3.974 3.648 2.742 1.00 97.00 83 ALA A CA 1
ATOM 642 C C . ALA A 1 83 ? -3.574 3.294 4.186 1.00 97.00 83 ALA A C 1
ATOM 644 O O . ALA A 1 83 ? -4.372 2.747 4.945 1.00 97.00 83 ALA A O 1
ATOM 645 N N . VAL A 1 84 ? -2.338 3.610 4.584 1.00 96.38 84 VAL A N 1
ATOM 646 C CA . VAL A 1 84 ? -1.867 3.411 5.961 1.00 96.38 84 VAL A CA 1
ATOM 647 C C . VAL A 1 84 ? -2.574 4.363 6.920 1.00 96.38 84 VAL A C 1
ATOM 649 O O . VAL A 1 84 ? -2.911 3.935 8.021 1.00 96.38 84 VAL A O 1
ATOM 652 N N . SER A 1 85 ? -2.822 5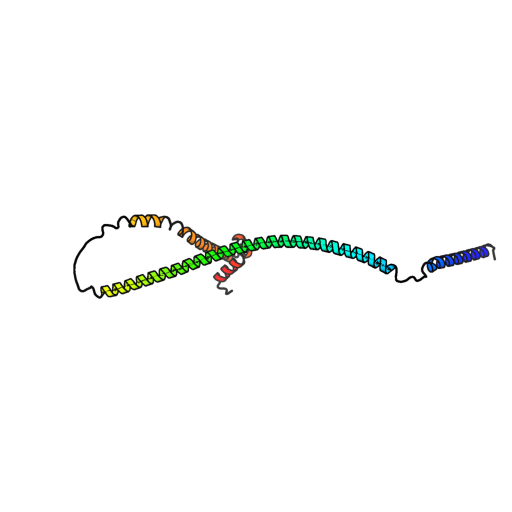.614 6.524 1.00 95.75 85 SER A N 1
ATOM 653 C CA . SER A 1 85 ? -3.591 6.570 7.328 1.00 95.75 85 SER A CA 1
ATOM 654 C C . SER A 1 85 ? -5.013 6.068 7.550 1.00 95.75 85 SER A C 1
ATOM 656 O O . SER A 1 85 ? -5.433 5.948 8.693 1.00 95.75 85 SER A O 1
ATOM 658 N N . GLU A 1 86 ? -5.711 5.676 6.484 1.00 95.31 86 GLU A N 1
ATOM 659 C CA . GLU A 1 86 ? -7.080 5.159 6.570 1.00 95.31 86 GLU A CA 1
ATOM 660 C C . GLU A 1 86 ? -7.160 3.898 7.442 1.00 95.31 86 GLU A C 1
ATOM 662 O O . GLU A 1 86 ? -8.018 3.788 8.317 1.00 95.31 86 GLU A O 1
ATOM 667 N N . TYR A 1 87 ? -6.222 2.962 7.269 1.00 96.38 87 TYR A N 1
ATOM 668 C CA . TYR A 1 87 ? -6.135 1.787 8.132 1.00 96.38 87 TYR A CA 1
ATOM 669 C C . TYR A 1 87 ? -5.837 2.162 9.592 1.00 96.38 87 TYR A C 1
ATOM 671 O O . TYR A 1 87 ? -6.423 1.590 10.511 1.00 96.38 87 TYR A O 1
ATOM 679 N N . SER A 1 88 ? -4.947 3.131 9.826 1.00 97.19 88 SER A N 1
ATOM 680 C CA . SER A 1 88 ? -4.616 3.601 11.176 1.00 97.19 88 SER A CA 1
ATOM 681 C C . SER A 1 88 ? -5.830 4.225 11.856 1.00 97.19 88 SER A C 1
ATOM 683 O O . SER A 1 88 ? -6.084 3.914 13.018 1.00 97.19 88 SER A O 1
ATOM 685 N N . ASP A 1 89 ? -6.612 5.024 11.132 1.00 97.25 89 ASP A N 1
ATOM 686 C CA . ASP A 1 89 ? -7.838 5.641 11.638 1.00 97.25 89 ASP A CA 1
ATOM 687 C C . ASP A 1 89 ? -8.880 4.576 12.016 1.00 97.25 89 ASP A C 1
ATOM 689 O O . ASP A 1 89 ? -9.450 4.624 13.107 1.00 97.25 89 ASP A O 1
ATOM 693 N N . GLN A 1 90 ? -9.063 3.544 11.184 1.00 96.19 90 GLN A N 1
ATOM 694 C CA . GLN A 1 90 ? -9.951 2.415 11.499 1.00 96.19 90 GLN A CA 1
ATOM 695 C C . GLN A 1 90 ? -9.511 1.648 12.755 1.00 96.19 90 GLN A C 1
ATOM 697 O O . GLN A 1 90 ? -10.343 1.250 13.577 1.00 96.19 90 GLN A O 1
ATOM 702 N N . ILE A 1 91 ? -8.205 1.417 12.915 1.00 96.06 91 ILE A N 1
ATOM 703 C CA . ILE A 1 91 ? -7.663 0.736 14.094 1.00 96.06 91 ILE A CA 1
ATOM 704 C C . ILE A 1 91 ? -7.800 1.614 15.339 1.00 96.06 91 ILE A C 1
ATOM 706 O O . ILE A 1 91 ? -8.186 1.100 16.387 1.00 96.06 91 ILE A O 1
ATOM 710 N N . LEU A 1 92 ? -7.534 2.917 15.237 1.00 95.81 92 LEU A N 1
ATOM 711 C CA . LEU A 1 92 ? -7.707 3.866 16.338 1.00 95.81 92 LEU A CA 1
ATOM 712 C C . LEU A 1 92 ? -9.163 3.932 16.801 1.00 95.81 92 LEU A C 1
ATOM 714 O O . LEU A 1 92 ? -9.407 3.893 18.007 1.00 95.81 92 LEU A O 1
ATOM 718 N N . GLU A 1 93 ? -10.119 3.944 15.873 1.00 97.06 93 GLU A N 1
ATOM 719 C CA . GLU A 1 93 ? -11.544 3.903 16.206 1.00 97.06 93 GLU A CA 1
ATOM 720 C C . GLU A 1 93 ? -11.901 2.610 16.952 1.00 97.06 93 GLU A C 1
ATOM 722 O O . GLU A 1 93 ? -12.501 2.653 18.026 1.00 97.06 93 GLU A O 1
ATOM 727 N N . LYS A 1 94 ? -11.437 1.450 16.465 1.00 96.06 94 LYS A N 1
ATOM 728 C CA . LYS A 1 94 ? -11.626 0.163 17.159 1.00 96.06 94 LYS A CA 1
ATOM 729 C C . LYS A 1 94 ? -10.971 0.124 18.538 1.00 96.06 94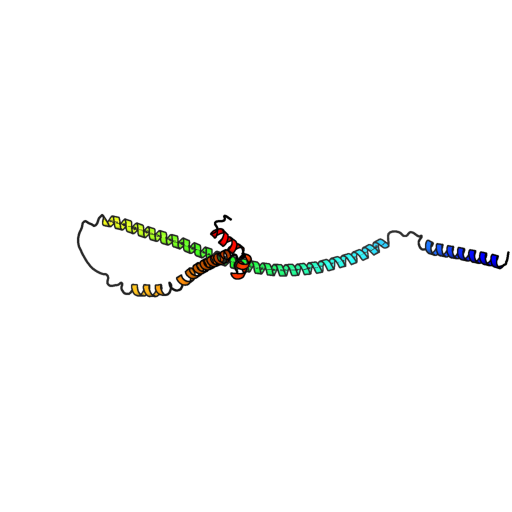 LYS A C 1
ATOM 731 O O . LYS A 1 94 ? -11.544 -0.443 19.467 1.00 96.06 94 LYS A O 1
ATOM 736 N N . ILE A 1 95 ? -9.779 0.702 18.687 1.00 95.44 95 ILE A N 1
ATOM 737 C CA . ILE A 1 95 ? -9.094 0.813 19.981 1.00 95.44 95 ILE A CA 1
ATOM 738 C C . ILE A 1 95 ? -9.921 1.680 20.929 1.00 95.44 95 ILE A C 1
ATOM 740 O O . ILE A 1 95 ? -10.118 1.296 22.081 1.00 95.44 95 ILE A O 1
ATOM 744 N N . ASN A 1 96 ? -10.435 2.815 20.456 1.00 96.31 96 ASN A N 1
ATOM 745 C CA . ASN A 1 96 ? -11.260 3.716 21.251 1.00 96.31 96 ASN A CA 1
ATOM 746 C C . ASN A 1 96 ? -12.589 3.065 21.665 1.00 96.31 96 ASN A C 1
ATOM 748 O O . ASN A 1 96 ? -12.993 3.166 22.827 1.00 96.31 96 ASN A O 1
ATOM 752 N N . GLN A 1 97 ? -13.242 2.343 20.751 1.00 96.38 97 GLN A N 1
ATOM 753 C CA . GLN A 1 97 ? -14.458 1.587 21.038 1.00 96.38 97 GLN A CA 1
ATOM 754 C C . GLN A 1 97 ? -14.202 0.503 22.090 1.00 96.38 97 GLN A C 1
ATOM 756 O O . GLN A 1 97 ? -14.903 0.457 23.098 1.00 96.38 97 GLN A O 1
ATOM 761 N N . ASN A 1 98 ? -13.162 -0.315 21.907 1.00 95.38 98 ASN A N 1
ATOM 762 C CA . ASN A 1 98 ? -12.800 -1.369 22.856 1.00 95.38 98 ASN A CA 1
ATOM 763 C C . ASN A 1 98 ? -12.417 -0.786 24.228 1.00 95.38 98 ASN A C 1
ATOM 765 O O . ASN A 1 98 ? -12.882 -1.258 25.260 1.00 95.38 98 ASN A O 1
ATOM 769 N N . HIS A 1 99 ? -11.641 0.301 24.260 1.00 97.06 99 HIS A N 1
ATOM 770 C CA . HIS A 1 99 ? -11.328 1.005 25.503 1.00 97.06 99 HIS A CA 1
ATOM 771 C C . HIS A 1 99 ? -12.598 1.515 26.200 1.00 97.06 99 HIS A C 1
ATOM 773 O O . HIS A 1 99 ? -12.750 1.353 27.411 1.00 97.06 99 HIS A O 1
ATOM 779 N N . THR A 1 100 ? -13.533 2.091 25.445 1.00 95.62 100 THR A N 1
ATOM 780 C CA . THR A 1 100 ? -14.818 2.556 25.981 1.00 95.62 100 THR A CA 1
ATOM 781 C C . THR A 1 100 ? -15.639 1.398 26.543 1.00 95.62 100 THR A C 1
ATOM 783 O O . THR A 1 100 ? -16.191 1.520 27.635 1.00 95.62 100 THR A O 1
ATOM 786 N N . GLU A 1 101 ? -15.685 0.263 25.847 1.00 95.50 101 GLU A N 1
ATOM 787 C CA . GLU A 1 101 ? -16.377 -0.942 26.306 1.00 95.50 101 GLU A CA 1
ATOM 788 C C . GLU A 1 101 ? -15.727 -1.529 27.565 1.00 95.50 101 GLU A C 1
ATOM 790 O O . GLU A 1 101 ? -16.423 -1.859 28.523 1.00 95.50 101 GLU A O 1
ATOM 795 N N . ALA A 1 102 ? -14.396 -1.578 27.629 1.00 96.12 102 ALA A N 1
ATOM 796 C CA . ALA A 1 102 ? -13.668 -2.033 28.808 1.00 96.12 102 ALA A CA 1
ATOM 797 C C . ALA A 1 102 ? -13.931 -1.136 30.031 1.00 96.12 102 ALA A C 1
ATOM 799 O O . ALA A 1 102 ? -14.199 -1.639 31.125 1.00 96.12 102 ALA A O 1
ATOM 800 N N . VAL A 1 103 ? -13.916 0.190 29.852 1.00 94.56 103 VAL A N 1
ATOM 801 C CA . VAL A 1 103 ? -14.266 1.150 30.914 1.00 94.56 103 VAL A CA 1
ATOM 802 C C . VAL A 1 103 ? -15.734 1.010 31.315 1.00 94.56 103 VAL A C 1
ATOM 804 O O . VAL A 1 103 ? -16.062 1.065 32.499 1.00 94.56 103 VAL A O 1
ATOM 807 N N . PHE A 1 104 ? -16.629 0.791 30.354 1.00 95.75 104 PHE A N 1
ATOM 808 C CA . PHE A 1 104 ? -18.041 0.551 30.627 1.00 95.75 104 PHE A CA 1
ATOM 809 C C . PHE A 1 104 ? -18.255 -0.719 31.459 1.00 95.75 104 PHE A C 1
ATOM 811 O O . PHE A 1 104 ? -18.955 -0.672 32.470 1.00 95.75 104 PHE A O 1
ATOM 818 N N . LEU A 1 105 ? -17.611 -1.829 31.093 1.00 94.50 105 LEU A N 1
ATOM 819 C CA . LEU A 1 105 ? -17.653 -3.077 31.855 1.00 94.50 105 LEU A CA 1
ATOM 820 C C . LEU A 1 105 ? -17.091 -2.893 33.268 1.00 94.50 105 LEU A C 1
ATOM 822 O O . LEU A 1 105 ? -17.677 -3.406 34.220 1.00 94.50 105 LEU A O 1
ATOM 826 N N . TYR A 1 106 ? -16.006 -2.128 33.422 1.00 95.06 106 TYR A N 1
ATOM 827 C CA . TYR A 1 106 ? -15.461 -1.770 34.733 1.00 95.06 106 TYR A CA 1
ATOM 828 C C . TYR A 1 106 ? -16.480 -0.993 35.579 1.00 95.06 106 TYR A C 1
ATOM 830 O O . TYR A 1 106 ? -16.737 -1.359 36.726 1.00 95.06 106 TYR A O 1
ATOM 838 N N . ASN A 1 107 ? -17.125 0.022 34.999 1.00 94.75 107 ASN A N 1
ATOM 839 C CA . ASN A 1 107 ? -18.145 0.811 35.690 1.00 94.75 107 ASN A CA 1
ATOM 840 C C . ASN A 1 107 ? -19.364 -0.042 36.073 1.00 94.75 107 ASN A C 1
ATOM 842 O O . ASN A 1 107 ? -19.810 0.021 37.215 1.00 94.75 107 ASN A O 1
ATOM 846 N N . MET A 1 108 ? -19.871 -0.890 35.170 1.00 93.25 108 MET A N 1
ATOM 847 C CA . MET A 1 108 ? -20.987 -1.799 35.470 1.00 93.25 108 MET A CA 1
ATOM 848 C C . MET A 1 108 ? -20.633 -2.828 36.543 1.00 93.25 108 MET A C 1
ATOM 850 O O . MET A 1 108 ? -21.490 -3.194 37.351 1.00 93.25 108 MET A O 1
ATOM 854 N N . LEU A 1 109 ? -19.397 -3.333 36.537 1.00 94.31 109 LEU A N 1
ATOM 855 C CA . LEU A 1 109 ? -18.927 -4.259 37.559 1.00 94.31 109 LEU A CA 1
ATOM 856 C C . LEU A 1 109 ? -18.912 -3.569 38.921 1.00 94.31 109 LEU A C 1
ATOM 858 O O . LEU A 1 109 ? -19.435 -4.130 39.881 1.00 94.31 109 LEU A O 1
ATOM 862 N N . ASN A 1 110 ? -18.402 -2.340 38.976 1.00 93.69 110 ASN A N 1
ATOM 863 C CA . ASN A 1 110 ? -18.371 -1.546 40.196 1.00 93.69 110 ASN A CA 1
ATOM 864 C C . ASN A 1 110 ? -19.791 -1.198 40.686 1.00 93.69 110 ASN A C 1
ATOM 866 O O . ASN A 1 110 ? -20.102 -1.361 41.862 1.00 93.69 110 ASN A O 1
ATOM 870 N N . GLU A 1 111 ? -20.705 -0.825 39.785 1.00 94.31 111 GLU A N 1
ATOM 871 C CA . GLU A 1 111 ? -22.121 -0.614 40.122 1.00 94.31 111 GLU A CA 1
ATOM 872 C C . GLU A 1 111 ? -22.801 -1.893 40.638 1.00 94.31 111 GLU A C 1
ATOM 874 O O . GLU A 1 111 ? -23.607 -1.838 41.573 1.00 94.31 111 GLU A O 1
ATOM 879 N N . LYS A 1 112 ? -22.493 -3.061 40.054 1.00 92.25 112 LYS A N 1
ATOM 880 C CA . LYS A 1 112 ? -23.002 -4.350 40.546 1.00 92.25 112 LYS A CA 1
ATOM 881 C C . LYS A 1 112 ? -22.416 -4.708 41.902 1.00 92.25 112 LYS A C 1
ATOM 883 O O . LYS A 1 112 ? -23.159 -5.220 42.736 1.00 92.25 112 LYS A O 1
ATOM 888 N N . GLU A 1 113 ? -21.133 -4.453 42.130 1.00 89.44 113 GLU A N 1
ATOM 889 C CA . GLU A 1 113 ? -20.500 -4.635 43.435 1.00 89.44 113 GLU A CA 1
ATOM 890 C C . GLU A 1 113 ? -21.198 -3.776 44.494 1.00 89.44 113 GLU A C 1
ATOM 892 O O . GLU A 1 113 ? -21.629 -4.300 45.524 1.00 89.44 113 GLU A O 1
ATOM 897 N N . ASP A 1 114 ? -21.433 -2.497 44.199 1.00 91.81 114 ASP A N 1
ATOM 898 C CA . ASP A 1 114 ? -22.161 -1.585 45.081 1.00 91.81 114 ASP A CA 1
ATOM 899 C C . ASP A 1 114 ? -23.603 -2.046 45.337 1.00 91.81 114 ASP A C 1
ATOM 901 O O . ASP A 1 114 ? -24.093 -1.990 46.470 1.00 91.81 114 ASP A O 1
ATOM 905 N N . ALA A 1 115 ? -24.307 -2.523 44.306 1.00 87.19 115 ALA A N 1
ATOM 906 C CA . ALA A 1 115 ? -25.659 -3.059 44.448 1.00 87.19 115 ALA A CA 1
ATOM 907 C C . ALA A 1 115 ? -25.681 -4.321 45.323 1.00 87.19 115 ALA A C 1
ATOM 909 O O . ALA A 1 115 ? -26.536 -4.450 46.201 1.00 87.19 115 ALA A O 1
ATOM 910 N N . ILE A 1 116 ? -24.726 -5.233 45.121 1.00 85.94 116 ILE A N 1
ATOM 911 C CA . ILE A 1 116 ? -24.567 -6.441 45.934 1.00 85.94 116 ILE A CA 1
ATOM 912 C C . ILE A 1 116 ? -24.277 -6.057 47.386 1.00 85.94 116 ILE A C 1
ATOM 914 O O . ILE A 1 116 ? -24.932 -6.569 48.295 1.00 85.94 116 ILE A O 1
ATOM 918 N N . LYS A 1 117 ? -23.361 -5.116 47.616 1.00 88.69 117 LYS A N 1
ATOM 919 C CA . LYS A 1 117 ? -23.008 -4.640 48.955 1.00 88.69 117 LYS A CA 1
ATOM 920 C C . LYS A 1 117 ? -24.213 -4.044 49.685 1.00 88.69 117 LYS A C 1
ATOM 922 O O . LYS A 1 117 ? -24.490 -4.450 50.810 1.00 88.69 117 LYS A O 1
ATOM 927 N N . LYS A 1 118 ? -24.997 -3.189 49.020 1.00 86.88 118 LYS A N 1
ATOM 928 C CA . LYS A 1 118 ? -26.246 -2.631 49.574 1.00 86.88 118 LYS A CA 1
ATOM 929 C C . LYS A 1 118 ? -27.281 -3.708 49.902 1.00 86.88 118 LYS A C 1
ATOM 931 O O . LYS A 1 118 ? -27.982 -3.594 50.902 1.00 86.88 118 LYS A O 1
ATOM 936 N N . LEU A 1 119 ? -27.406 -4.753 49.080 1.00 82.69 119 LEU A N 1
ATOM 937 C CA . LEU A 1 119 ? -28.314 -5.872 49.359 1.00 82.69 119 LEU A CA 1
ATOM 938 C C . LEU A 1 119 ? -27.867 -6.682 50.584 1.00 82.69 119 LEU A C 1
ATOM 940 O O . LEU A 1 119 ? -28.715 -7.080 51.381 1.00 82.69 119 LEU A O 1
ATOM 944 N N . TYR A 1 120 ? -26.560 -6.893 50.764 1.00 80.50 120 TYR A N 1
ATOM 945 C CA . TYR A 1 120 ? -26.018 -7.534 51.965 1.00 80.50 120 TYR A CA 1
ATOM 946 C C . TYR A 1 120 ? -26.178 -6.664 53.218 1.00 80.50 120 TYR A C 1
ATOM 948 O O . TYR A 1 120 ? -26.606 -7.173 54.253 1.00 80.50 120 TYR A O 1
ATOM 956 N N . GLU A 1 121 ? -25.896 -5.364 53.128 1.00 76.94 121 GLU A N 1
ATOM 957 C CA . GLU A 1 121 ? -26.106 -4.407 54.223 1.00 76.94 121 GLU A CA 1
ATOM 958 C C . GLU A 1 121 ? -27.586 -4.357 54.640 1.00 76.94 121 GLU A C 1
ATOM 960 O O . GLU A 1 121 ? -27.902 -4.549 55.812 1.00 76.94 121 GLU A O 1
ATOM 965 N N . ASN A 1 122 ? -28.511 -4.240 53.682 1.00 68.12 122 ASN A N 1
ATOM 966 C CA . ASN A 1 122 ? -29.949 -4.247 53.969 1.00 68.12 122 ASN A CA 1
ATOM 967 C C . ASN A 1 122 ? -30.443 -5.585 54.546 1.00 68.12 122 ASN A C 1
ATOM 969 O O . ASN A 1 122 ? -31.373 -5.596 55.347 1.00 68.12 122 ASN A O 1
ATOM 973 N N . LYS A 1 123 ? -29.850 -6.725 54.168 1.00 59.69 123 LYS A N 1
ATOM 974 C CA . LYS A 1 123 ? -30.218 -8.030 54.742 1.00 59.69 123 LYS A CA 1
ATOM 975 C C . LYS A 1 123 ? -29.790 -8.148 56.210 1.00 59.69 123 LYS A C 1
ATOM 977 O O . LYS A 1 123 ? -30.551 -8.684 57.012 1.00 59.69 123 LYS A O 1
ATOM 982 N N . ASN A 1 124 ? -28.633 -7.588 56.566 1.00 56.84 124 ASN A N 1
ATOM 983 C CA . ASN A 1 124 ? -28.188 -7.493 57.959 1.00 56.84 124 ASN A CA 1
ATOM 984 C C . ASN A 1 124 ? -29.089 -6.553 58.786 1.00 56.84 124 ASN A C 1
ATOM 986 O O . ASN A 1 124 ? -29.310 -6.803 59.968 1.00 56.84 124 ASN A O 1
ATOM 990 N N . ASP A 1 125 ? -29.678 -5.527 58.164 1.00 54.81 125 ASP A N 1
ATOM 991 C CA . ASP A 1 125 ? -30.654 -4.641 58.816 1.00 54.81 125 ASP A CA 1
ATOM 992 C C . ASP A 1 125 ? -32.053 -5.269 58.985 1.00 54.81 125 ASP A C 1
ATOM 994 O O . ASP A 1 125 ? -32.797 -4.876 59.889 1.00 54.81 125 ASP A O 1
ATOM 998 N N . ILE A 1 126 ? -32.427 -6.257 58.160 1.00 51.16 126 ILE A N 1
ATOM 999 C CA . ILE A 1 126 ? -33.721 -6.960 58.262 1.00 51.16 126 ILE A CA 1
ATOM 1000 C C . ILE A 1 126 ? -33.714 -7.999 59.397 1.00 51.16 126 ILE A C 1
ATOM 1002 O O . ILE A 1 126 ? -34.729 -8.144 60.076 1.00 51.16 126 ILE A O 1
ATOM 1006 N N . GLU A 1 127 ? -32.582 -8.642 59.708 1.00 49.75 127 GLU A N 1
ATOM 1007 C CA . GLU A 1 127 ? -32.488 -9.528 60.888 1.00 49.75 127 GLU A CA 1
ATOM 1008 C C . GLU A 1 127 ? -32.540 -8.767 62.231 1.00 49.75 127 GLU A C 1
ATOM 1010 O O . GLU A 1 127 ? -32.844 -9.359 63.267 1.00 49.75 127 GLU A O 1
ATOM 1015 N N . VAL A 1 128 ? -32.324 -7.444 62.232 1.00 48.25 128 VAL A N 1
ATOM 1016 C CA . VAL A 1 128 ? -32.360 -6.608 63.449 1.00 48.25 128 VAL A CA 1
ATOM 1017 C C . VAL A 1 128 ? -33.699 -5.867 63.630 1.00 48.25 128 VAL A C 1
ATOM 1019 O O . VAL A 1 128 ? -33.990 -5.386 64.726 1.00 48.25 128 VAL A O 1
ATOM 1022 N N . LYS A 1 129 ? -34.573 -5.809 62.612 1.00 46.19 129 LYS A N 1
ATOM 1023 C CA . LYS A 1 129 ? -35.802 -4.983 62.637 1.00 46.19 129 LYS A CA 1
ATOM 1024 C C . LYS A 1 129 ? -37.141 -5.732 62.619 1.00 46.19 129 LYS A C 1
ATOM 1026 O O . LYS A 1 129 ? -38.174 -5.090 62.475 1.00 46.19 129 LYS A O 1
ATOM 1031 N N . GLU A 1 130 ? -37.179 -7.037 62.895 1.00 44.03 130 GLU A N 1
ATOM 1032 C CA . GLU A 1 130 ? -38.444 -7.724 63.246 1.00 44.03 130 GLU A CA 1
ATOM 1033 C C . GLU A 1 130 ? -38.841 -7.593 64.734 1.00 44.03 130 GLU A C 1
ATOM 1035 O O . GLU A 1 130 ? -39.826 -8.175 65.188 1.00 44.03 130 GLU A O 1
ATOM 1040 N N . LYS A 1 131 ? -38.128 -6.773 65.516 1.00 42.56 131 LYS A N 1
ATOM 1041 C CA . LYS A 1 131 ? -38.515 -6.415 66.890 1.00 42.56 131 LYS A CA 1
ATOM 1042 C C . LYS A 1 131 ? -38.476 -4.908 67.123 1.00 42.56 131 LYS A C 1
ATOM 1044 O O . LYS A 1 131 ? -37.625 -4.435 67.859 1.00 42.56 131 LYS A O 1
ATOM 1049 N N . SER A 1 132 ? -39.392 -4.153 66.527 1.00 36.50 132 SER A N 1
ATOM 1050 C CA . SER A 1 132 ? -40.109 -3.073 67.229 1.00 36.50 132 SER A CA 1
ATOM 1051 C C . SER A 1 132 ? -41.070 -2.391 66.262 1.00 36.50 132 SER A C 1
ATOM 1053 O O . SER A 1 132 ? -40.691 -1.993 65.165 1.00 36.50 132 SER A O 1
ATOM 1055 N N . GLY A 1 133 ? -42.326 -2.289 66.683 1.00 34.91 133 GLY A N 1
ATOM 1056 C CA . GLY A 1 133 ? -43.419 -1.757 65.888 1.00 34.91 133 GLY A CA 1
ATOM 1057 C C . GLY A 1 133 ? -43.382 -0.247 65.655 1.00 34.91 133 GLY A C 1
ATOM 1058 O O . GLY A 1 133 ? -42.709 0.497 66.359 1.00 34.91 133 GLY A O 1
ATOM 1059 N N . ASN A 1 134 ? -44.216 0.130 64.682 1.00 41.25 134 ASN A N 1
ATOM 1060 C CA . ASN A 1 134 ? -45.064 1.320 64.624 1.00 41.25 134 ASN A CA 1
ATOM 1061 C C . ASN A 1 134 ? -44.393 2.690 64.847 1.00 41.25 134 ASN A C 1
ATOM 1063 O O . ASN A 1 134 ? -44.118 3.048 65.983 1.00 41.25 134 ASN A O 1
ATOM 1067 N N . GLU A 1 135 ? -44.262 3.501 63.786 1.00 37.97 135 GLU A N 1
ATOM 1068 C CA . GLU A 1 135 ? -44.897 4.833 63.675 1.00 37.97 135 GLU A CA 1
ATOM 1069 C C . GLU A 1 135 ? -44.364 5.693 62.501 1.00 37.97 135 GLU A C 1
ATOM 1071 O O . GLU A 1 135 ? -43.163 5.838 62.307 1.00 37.97 135 GLU A O 1
ATOM 1076 N N . ARG A 1 136 ? -45.328 6.357 61.835 1.00 43.03 136 ARG A N 1
ATOM 1077 C CA . ARG A 1 136 ? -45.297 7.693 61.187 1.00 43.03 136 ARG A CA 1
ATOM 1078 C C . ARG A 1 136 ? -44.758 7.885 59.755 1.00 43.03 136 ARG A C 1
ATOM 1080 O O . ARG A 1 136 ? -43.578 8.055 59.487 1.00 43.03 136 ARG A O 1
ATOM 1087 N N . VAL A 1 137 ? -45.755 7.970 58.869 1.00 41.53 137 VAL A N 1
ATOM 1088 C CA . VAL A 1 137 ? -46.049 8.975 57.821 1.00 41.53 137 VAL A CA 1
ATOM 1089 C C . VAL A 1 137 ? -45.249 10.298 57.886 1.00 41.53 137 VAL A C 1
ATOM 1091 O O . VAL A 1 137 ? -45.229 10.929 58.934 1.00 41.53 137 VAL A O 1
ATOM 1094 N N . GLU A 1 138 ? -44.684 10.748 56.753 1.00 38.84 138 GLU A N 1
ATOM 1095 C CA . GLU A 1 138 ? -45.009 12.005 56.021 1.00 38.84 138 GLU A CA 1
ATOM 1096 C C . GLU A 1 138 ? -43.867 12.488 55.096 1.00 38.84 138 GLU A C 1
ATOM 1098 O O . GLU A 1 138 ? -42.691 12.373 55.415 1.00 38.84 138 GLU A O 1
ATOM 1103 N N . HIS A 1 139 ? -44.274 13.094 53.968 1.00 39.16 139 HIS A N 1
ATOM 1104 C CA . HIS A 1 139 ? -43.506 13.810 52.930 1.00 39.16 139 HIS A CA 1
ATOM 1105 C C . HIS A 1 139 ? -42.873 13.028 51.763 1.00 39.16 139 HIS A C 1
ATOM 1107 O O . HIS A 1 139 ? -41.660 12.882 51.692 1.00 39.16 139 HIS A O 1
ATOM 1113 N N . VAL A 1 140 ? -43.674 12.736 50.724 1.00 38.59 140 VAL A N 1
ATOM 1114 C CA . VAL A 1 140 ? -43.197 12.745 49.320 1.00 38.59 140 VAL A CA 1
ATOM 1115 C C . VAL A 1 140 ? -44.281 13.332 48.401 1.00 38.59 140 VAL A C 1
ATOM 1117 O O . VAL A 1 140 ? -44.995 12.630 47.698 1.00 38.59 140 VAL A O 1
ATOM 1120 N N . THR A 1 141 ? -44.422 14.656 48.402 1.00 45.28 141 THR A N 1
ATOM 1121 C CA . THR A 1 141 ? -45.080 15.399 47.312 1.00 45.28 141 THR A CA 1
ATOM 1122 C C . THR A 1 141 ? -44.049 16.347 46.722 1.00 45.28 141 THR A C 1
ATOM 1124 O O . THR A 1 141 ? -44.004 17.515 47.108 1.00 45.28 141 THR A O 1
ATOM 1127 N N . LYS A 1 142 ? -43.153 15.837 45.865 1.00 48.66 142 LYS A N 1
ATOM 1128 C CA . LYS A 1 142 ? -42.261 16.674 45.036 1.00 48.66 142 LYS A CA 1
ATOM 1129 C C . LYS A 1 142 ? -41.577 15.973 43.852 1.00 48.66 142 LYS A C 1
ATOM 1131 O O . LYS A 1 142 ? -40.731 16.600 43.230 1.00 48.66 142 LYS A O 1
ATOM 1136 N N . ASP A 1 143 ? -42.003 14.770 43.460 1.00 46.16 143 ASP A N 1
ATOM 1137 C CA . ASP A 1 143 ? -41.320 13.993 42.408 1.00 46.16 143 ASP A CA 1
ATOM 1138 C C . ASP A 1 143 ? -42.138 13.750 41.129 1.00 46.16 143 ASP A C 1
ATOM 1140 O O . ASP A 1 143 ? -41.749 12.953 40.284 1.00 46.16 143 ASP A O 1
ATOM 1144 N N . GLU A 1 144 ? -43.237 14.471 40.891 1.00 50.88 144 GLU A N 1
ATOM 1145 C CA . GLU A 1 144 ? -44.003 14.289 39.641 1.00 50.88 144 GLU A CA 1
ATOM 1146 C C . GLU A 1 144 ? -43.456 15.085 38.443 1.00 50.88 144 GLU A C 1
ATOM 1148 O O . GLU A 1 144 ? -43.788 14.785 37.302 1.00 50.88 144 GLU A O 1
ATOM 1153 N N . LYS A 1 145 ? -42.554 16.058 38.647 1.00 50.22 145 LYS A N 1
ATOM 1154 C CA . LYS A 1 145 ? -41.979 16.861 37.540 1.00 50.22 145 LYS A CA 1
ATOM 1155 C C . LYS A 1 145 ? -40.609 16.387 37.043 1.00 50.22 145 LYS A C 1
ATOM 1157 O O . LYS A 1 145 ? -40.132 16.882 36.021 1.00 50.22 145 LYS A O 1
ATOM 1162 N N . ALA A 1 146 ? -39.978 15.436 37.731 1.00 48.38 146 ALA A N 1
ATOM 1163 C CA . ALA A 1 146 ? -38.682 14.877 37.333 1.00 48.38 146 ALA A CA 1
ATOM 1164 C C . ALA A 1 146 ? -38.824 13.660 36.397 1.00 48.38 146 ALA A C 1
ATOM 1166 O O . ALA A 1 146 ? -37.962 13.422 35.552 1.00 48.38 146 ALA A O 1
ATOM 1167 N N . ILE A 1 147 ? -39.939 12.930 36.492 1.00 53.12 147 ILE A N 1
ATOM 1168 C CA . ILE A 1 147 ? -40.155 11.661 35.781 1.00 53.12 147 ILE A CA 1
ATOM 1169 C C . ILE A 1 147 ? -40.522 11.881 34.299 1.00 53.12 147 ILE A C 1
ATOM 1171 O O . ILE A 1 147 ? -40.161 11.079 33.438 1.00 53.12 147 ILE A O 1
ATOM 1175 N N . GLU A 1 148 ? -41.155 13.005 33.951 1.00 52.62 148 GLU A N 1
ATOM 1176 C CA . GLU A 1 148 ? -41.587 13.274 32.570 1.00 52.62 148 GLU A CA 1
ATOM 1177 C C . GLU A 1 148 ? -40.440 13.752 31.653 1.00 52.62 148 GLU A C 1
ATOM 1179 O O . GLU A 1 148 ? -40.403 13.428 30.463 1.00 52.62 148 GLU A O 1
ATOM 1184 N N . LYS A 1 149 ? -39.428 14.441 32.204 1.00 49.81 149 LYS A N 1
ATOM 1185 C CA . LYS A 1 149 ? -38.244 14.884 31.438 1.00 49.81 149 LYS A CA 1
ATOM 1186 C C . LYS A 1 149 ? -37.239 13.764 31.157 1.00 49.81 149 LYS A C 1
ATOM 1188 O O . LYS A 1 149 ? -36.541 13.826 30.149 1.00 49.81 149 LYS A O 1
ATOM 1193 N N . LEU A 1 150 ? -37.189 12.729 31.996 1.00 51.59 150 LEU A N 1
ATOM 1194 C CA . LEU A 1 150 ? -36.345 11.548 31.773 1.00 51.59 150 LEU A CA 1
ATOM 1195 C C . LEU A 1 150 ? -36.921 10.605 30.706 1.00 51.59 150 LEU A C 1
ATOM 1197 O O . LEU A 1 150 ? -36.166 9.920 30.018 1.00 51.59 150 LEU A O 1
ATOM 1201 N N . ARG A 1 151 ? -38.247 10.604 30.515 1.00 46.78 151 ARG A N 1
ATOM 1202 C CA . ARG A 1 151 ? -38.925 9.738 29.542 1.00 46.78 151 ARG A CA 1
ATOM 1203 C C . ARG A 1 151 ? -38.806 10.247 28.098 1.00 46.78 151 ARG A C 1
ATOM 1205 O O . ARG A 1 151 ? -38.635 9.445 27.185 1.00 46.78 151 ARG A O 1
ATOM 1212 N N . ASN A 1 152 ? -38.805 11.565 27.890 1.00 53.22 152 ASN A N 1
ATOM 1213 C CA . ASN A 1 152 ? -38.748 12.152 26.543 1.00 53.22 152 ASN A CA 1
ATOM 1214 C C . ASN A 1 152 ? -37.339 12.187 25.924 1.00 53.22 152 ASN A C 1
ATOM 1216 O O . ASN A 1 152 ? -37.218 12.222 24.701 1.00 53.22 152 ASN A O 1
ATOM 1220 N N . THR A 1 153 ? -36.280 12.119 26.734 1.00 49.25 153 THR A N 1
ATOM 1221 C CA . THR A 1 153 ? -34.894 12.051 26.232 1.00 49.25 153 THR A CA 1
ATOM 1222 C C . THR A 1 153 ? -34.464 10.615 25.913 1.00 49.25 153 THR A C 1
ATOM 1224 O O . THR A 1 153 ? -33.646 10.405 25.023 1.00 49.25 153 THR A O 1
ATOM 1227 N N . GLN A 1 154 ? -35.047 9.606 26.574 1.00 48.75 154 GLN A N 1
ATOM 1228 C CA . GLN A 1 154 ? -34.716 8.198 26.313 1.00 48.75 154 GLN A CA 1
ATOM 1229 C C . GLN A 1 154 ? -35.390 7.601 25.070 1.00 48.75 154 GLN A C 1
ATOM 1231 O O . GLN A 1 154 ? -34.867 6.639 24.514 1.00 48.75 154 GLN A O 1
ATOM 1236 N N . LEU A 1 155 ? -36.505 8.165 24.597 1.00 49.47 155 LEU A N 1
ATOM 1237 C CA . LEU A 1 155 ? -37.199 7.638 23.414 1.00 49.47 155 LEU A CA 1
ATOM 1238 C C . LEU A 1 155 ? -36.576 8.091 22.083 1.00 49.47 155 LEU A C 1
ATOM 1240 O O . LEU A 1 155 ? -36.720 7.392 21.092 1.00 49.47 155 LEU A O 1
ATOM 1244 N N . LYS A 1 156 ? -35.832 9.206 22.043 1.00 52.66 156 LYS A N 1
ATOM 1245 C CA . LYS A 1 156 ? -35.218 9.697 20.791 1.00 52.66 156 LYS A CA 1
ATOM 1246 C C . LYS A 1 156 ? -33.808 9.171 20.511 1.00 52.66 156 LYS A C 1
ATOM 1248 O O . LYS A 1 156 ? -33.359 9.252 19.375 1.00 52.66 156 LYS A O 1
ATOM 1253 N N . THR A 1 157 ? -33.118 8.621 21.511 1.00 45.53 157 THR A N 1
ATOM 1254 C CA . THR A 1 157 ? -31.727 8.148 21.356 1.00 45.53 157 THR A CA 1
ATOM 1255 C C . THR A 1 157 ? -31.625 6.626 21.211 1.00 45.53 157 THR A C 1
ATOM 1257 O O . THR A 1 157 ? -30.651 6.140 20.643 1.00 45.53 157 THR A O 1
ATOM 1260 N N . LYS A 1 158 ? -32.630 5.859 21.660 1.00 48.62 158 LYS A N 1
ATOM 1261 C CA . LYS A 1 158 ? -32.648 4.392 21.500 1.00 48.62 158 LYS A CA 1
ATOM 1262 C C . LYS A 1 158 ? -33.019 3.932 20.090 1.00 48.62 158 LYS A C 1
ATOM 1264 O O . LYS A 1 158 ? -32.412 2.994 19.590 1.00 48.62 158 LYS A O 1
ATOM 1269 N N . GLU A 1 159 ? -33.922 4.634 19.409 1.00 49.59 159 GLU A N 1
ATOM 1270 C CA . GLU A 1 159 ? -34.355 4.236 18.061 1.00 49.59 159 GLU A CA 1
ATOM 1271 C C . GLU A 1 159 ? -33.272 4.437 16.987 1.00 49.59 159 GLU A C 1
ATOM 1273 O O . GLU A 1 159 ? -33.282 3.736 15.989 1.00 49.59 159 GLU A O 1
ATOM 1278 N N . ALA A 1 160 ? -32.293 5.330 17.175 1.00 49.00 160 ALA A N 1
ATOM 1279 C CA . ALA A 1 160 ? -31.270 5.580 16.152 1.00 49.00 160 ALA A CA 1
ATOM 1280 C C . ALA A 1 160 ? -30.031 4.669 16.256 1.00 49.00 160 ALA A C 1
ATOM 1282 O O . ALA A 1 160 ? -29.322 4.504 15.266 1.00 49.00 160 ALA A O 1
ATOM 1283 N N . LYS A 1 161 ? -29.750 4.084 17.432 1.00 50.72 161 LYS A N 1
ATOM 1284 C CA . LYS A 1 161 ? -28.498 3.342 17.677 1.00 50.72 161 LYS A CA 1
ATOM 1285 C C . LYS A 1 161 ? -28.672 1.820 17.725 1.00 50.72 161 LYS A C 1
ATOM 1287 O O . LYS A 1 161 ? -27.793 1.107 17.259 1.00 50.72 161 LYS A O 1
ATOM 1292 N N . GLU A 1 162 ? -29.834 1.321 18.155 1.00 45.25 162 GLU A N 1
ATOM 1293 C CA . GLU A 1 162 ? -30.150 -0.118 18.079 1.00 45.25 162 GLU A CA 1
ATOM 1294 C C . GLU A 1 162 ? -30.386 -0.599 16.631 1.00 45.25 162 GLU A C 1
ATOM 1296 O O . GLU A 1 162 ? -30.190 -1.777 16.335 1.00 45.25 162 GLU A O 1
ATOM 1301 N N . ILE A 1 163 ? -30.748 0.296 15.702 1.00 50.50 163 ILE A N 1
ATOM 1302 C CA . ILE A 1 163 ? -30.976 -0.054 14.289 1.00 50.50 163 ILE A CA 1
ATOM 1303 C C . ILE A 1 163 ? -29.653 -0.306 13.544 1.00 50.50 163 ILE A C 1
ATOM 1305 O O . ILE A 1 163 ? -29.591 -1.234 12.744 1.00 50.50 163 ILE A O 1
ATOM 1309 N N . SER A 1 164 ? -28.586 0.446 13.836 1.00 52.97 164 SER A N 1
ATOM 1310 C CA . SER A 1 164 ? -27.316 0.353 13.093 1.00 52.97 164 SER A CA 1
ATOM 1311 C C . SER A 1 164 ? -26.494 -0.884 13.474 1.00 52.97 164 SER A C 1
ATOM 1313 O O . SER A 1 164 ? -26.023 -1.608 12.603 1.00 52.97 164 SER A O 1
ATOM 1315 N N . GLU A 1 165 ? -26.368 -1.174 14.773 1.00 50.62 165 GLU A N 1
ATOM 1316 C CA . GLU A 1 165 ? -25.542 -2.290 15.267 1.00 50.62 165 GLU A CA 1
ATOM 1317 C C . GLU A 1 165 ? -26.219 -3.655 15.034 1.00 50.62 165 GLU A C 1
ATOM 1319 O O . GLU A 1 165 ? -25.555 -4.659 14.773 1.00 50.62 165 GLU A O 1
ATOM 1324 N N . THR A 1 166 ? -27.557 -3.696 15.027 1.00 53.41 166 THR A N 1
ATOM 1325 C CA . THR A 1 166 ? -28.312 -4.918 14.707 1.00 53.41 166 THR A CA 1
ATOM 1326 C C . THR A 1 166 ? -28.315 -5.210 13.199 1.00 53.41 166 THR A C 1
ATOM 1328 O O . THR A 1 166 ? -28.300 -6.376 12.805 1.00 53.41 166 THR A O 1
ATOM 1331 N N . GLN A 1 167 ? -28.298 -4.185 12.336 1.00 56.75 167 GLN A N 1
ATOM 1332 C CA . GLN A 1 167 ? -28.290 -4.369 10.878 1.00 56.75 167 GLN A CA 1
ATOM 1333 C C . GLN A 1 167 ? -26.977 -4.968 10.363 1.00 56.75 167 GLN A C 1
ATOM 1335 O O . GLN A 1 167 ? -27.031 -5.932 9.601 1.00 56.75 167 GLN A O 1
ATOM 1340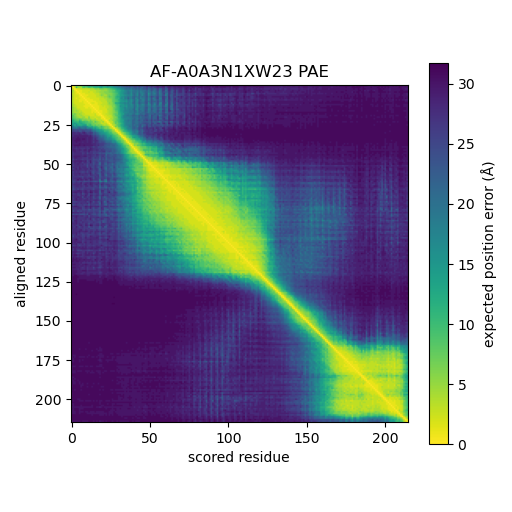 N N . GLU A 1 168 ? -25.817 -4.489 10.820 1.00 57.81 168 GLU A N 1
ATOM 1341 C CA . GLU A 1 168 ? -24.517 -5.000 10.353 1.00 57.81 168 GLU A CA 1
ATOM 1342 C C . GLU A 1 168 ? -24.278 -6.462 10.767 1.00 57.81 168 GLU A C 1
ATOM 1344 O O . GLU A 1 168 ? -23.816 -7.280 9.965 1.00 57.81 168 GLU A O 1
ATOM 1349 N N . MET A 1 169 ? -24.670 -6.831 11.991 1.00 58.94 169 MET A N 1
ATOM 1350 C CA . MET A 1 169 ? -24.577 -8.215 12.472 1.00 58.94 169 MET A CA 1
ATOM 1351 C C . MET A 1 169 ? -25.522 -9.164 11.716 1.00 58.94 169 MET A C 1
ATOM 1353 O O . MET A 1 169 ? -25.156 -10.309 11.430 1.00 58.94 169 MET A O 1
ATOM 1357 N N . ILE A 1 170 ? -26.730 -8.705 11.366 1.00 68.56 170 ILE A N 1
ATOM 1358 C CA . ILE A 1 170 ? -27.672 -9.476 10.540 1.00 68.56 170 ILE A CA 1
ATOM 1359 C C . ILE A 1 170 ? -27.132 -9.630 9.115 1.00 68.56 170 ILE A C 1
ATOM 1361 O O . ILE A 1 170 ? -27.217 -10.719 8.545 1.00 68.56 170 ILE A O 1
ATOM 1365 N N . GLU A 1 171 ? -26.550 -8.576 8.546 1.00 71.56 171 GLU A N 1
ATOM 1366 C CA . GLU A 1 171 ? -26.048 -8.588 7.175 1.00 71.56 171 GLU A CA 1
ATOM 1367 C C . GLU A 1 171 ? -24.846 -9.529 7.01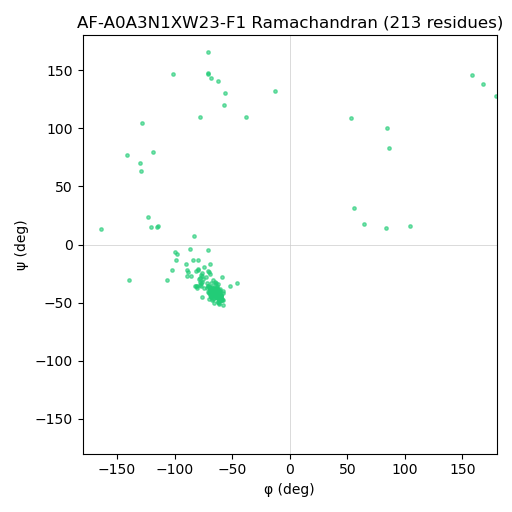5 1.00 71.56 171 GLU A C 1
ATOM 1369 O O . GLU A 1 171 ? -24.790 -10.306 6.060 1.00 71.56 171 GLU A O 1
ATOM 1374 N N . GLN A 1 172 ? -23.923 -9.544 7.981 1.00 70.88 172 GLN A N 1
ATOM 1375 C CA . GLN A 1 172 ? -22.803 -10.491 7.986 1.00 70.88 172 GLN A CA 1
ATOM 1376 C C . GLN A 1 172 ? -23.273 -11.939 8.144 1.00 70.88 172 GLN A C 1
ATOM 1378 O O . GLN A 1 172 ? -22.797 -12.830 7.435 1.00 70.88 172 GLN A O 1
ATOM 1383 N N . LYS A 1 173 ? -24.245 -12.189 9.027 1.00 76.44 173 LYS A N 1
ATOM 1384 C CA . LYS A 1 173 ? -24.811 -13.532 9.192 1.00 76.44 173 LYS A CA 1
ATOM 1385 C C . LYS A 1 173 ? -25.505 -14.007 7.911 1.00 76.44 173 LYS A C 1
ATOM 1387 O O . LYS A 1 173 ? -25.305 -15.149 7.501 1.00 76.44 173 LYS A O 1
ATOM 1392 N N . LEU A 1 174 ? -26.246 -13.122 7.245 1.00 79.38 174 LEU A N 1
ATOM 1393 C CA . LEU A 1 174 ? -26.902 -13.414 5.972 1.00 79.38 174 LEU A CA 1
ATOM 1394 C C . LEU A 1 174 ? -25.883 -13.696 4.856 1.00 79.38 174 LEU A C 1
ATOM 1396 O O . LEU A 1 174 ? -26.065 -14.645 4.095 1.00 79.38 174 LEU A O 1
ATOM 1400 N N . LYS A 1 175 ? -24.794 -12.921 4.778 1.00 82.50 175 LYS A N 1
ATOM 1401 C CA . LYS A 1 175 ? -23.695 -13.159 3.824 1.00 82.50 175 LYS A CA 1
ATOM 1402 C C . LYS A 1 175 ? -23.060 -14.535 4.043 1.00 82.50 175 LYS A C 1
ATOM 1404 O O . LYS A 1 175 ? -22.887 -15.287 3.084 1.00 82.50 175 LYS A O 1
ATOM 1409 N N . ASN A 1 176 ? -22.809 -14.915 5.294 1.00 84.75 176 ASN A N 1
ATOM 1410 C CA . ASN A 1 176 ? -22.253 -16.229 5.631 1.00 84.75 176 ASN A CA 1
ATOM 1411 C C . ASN A 1 176 ? -23.199 -17.380 5.246 1.00 84.75 176 ASN A C 1
ATOM 1413 O O . ASN A 1 176 ? -22.756 -18.383 4.687 1.00 84.75 176 ASN A O 1
ATOM 1417 N N . GLU A 1 177 ? -24.507 -17.228 5.472 1.00 84.88 177 GLU A N 1
ATOM 1418 C CA . GLU A 1 177 ? -25.509 -18.214 5.042 1.00 84.88 177 GLU A CA 1
ATOM 1419 C C . GLU A 1 177 ? -25.597 -18.330 3.509 1.00 84.88 177 GLU A C 1
ATOM 1421 O O . GLU A 1 177 ? -25.716 -19.436 2.973 1.00 84.88 177 GLU A O 1
ATOM 1426 N N . GLN A 1 178 ? -25.479 -17.217 2.778 1.00 83.25 178 GLN A N 1
ATOM 1427 C CA . GLN A 1 178 ? -25.473 -17.221 1.310 1.00 83.25 178 GLN A CA 1
ATOM 1428 C C . GLN A 1 178 ? -24.248 -17.939 0.729 1.00 83.25 178 GLN A C 1
ATOM 1430 O O . GLN A 1 178 ? -24.396 -18.696 -0.235 1.00 83.25 178 GLN A O 1
ATOM 1435 N N . ILE A 1 179 ? -23.065 -17.769 1.332 1.00 85.50 179 ILE A N 1
ATOM 1436 C CA . ILE A 1 179 ? -21.847 -18.503 0.946 1.00 85.50 179 ILE A CA 1
ATOM 1437 C C . ILE A 1 179 ? -22.075 -20.016 1.074 1.00 85.50 179 ILE A C 1
ATOM 1439 O O . ILE A 1 179 ? -21.788 -20.768 0.141 1.00 85.50 179 ILE A O 1
ATOM 1443 N N . LEU A 1 180 ? -22.644 -20.463 2.198 1.00 84.56 180 LEU A N 1
ATOM 1444 C CA . LEU A 1 180 ? -22.908 -21.883 2.458 1.00 84.56 180 LEU A CA 1
ATOM 1445 C C . LEU A 1 180 ? -23.959 -22.465 1.503 1.00 84.56 180 LEU A C 1
ATOM 1447 O O . LEU A 1 180 ? -23.818 -23.598 1.033 1.00 84.56 180 LEU A O 1
ATOM 1451 N N . LYS A 1 181 ? -24.987 -21.685 1.152 1.00 87.12 181 LYS A N 1
ATOM 1452 C CA . LYS A 1 181 ? -26.013 -22.110 0.194 1.00 87.12 181 LYS A CA 1
ATOM 1453 C C . LYS A 1 181 ? -25.434 -22.300 -1.209 1.00 87.12 181 LYS A C 1
ATOM 1455 O O . LYS A 1 181 ? -25.594 -23.366 -1.790 1.00 87.12 181 LYS A O 1
ATOM 1460 N N . LEU A 1 182 ? -24.699 -21.317 -1.727 1.00 86.00 182 LEU A N 1
ATOM 1461 C CA . LEU A 1 182 ? -24.094 -21.414 -3.061 1.00 86.00 182 LEU A CA 1
ATOM 1462 C C . LEU A 1 182 ? -23.047 -22.535 -3.140 1.00 86.00 182 LEU A C 1
ATOM 1464 O O . LEU A 1 182 ? -22.909 -23.183 -4.176 1.00 86.00 182 LEU A O 1
ATOM 1468 N N . TYR A 1 183 ? -22.341 -22.788 -2.038 1.00 83.75 183 TYR A N 1
ATOM 1469 C CA . TYR A 1 183 ? -21.399 -23.895 -1.947 1.00 83.75 183 TYR A CA 1
ATOM 1470 C C . TYR A 1 183 ? -22.099 -25.264 -1.923 1.00 83.75 183 TYR A C 1
ATOM 1472 O O . TYR A 1 183 ? -21.674 -26.180 -2.622 1.00 83.75 183 TYR A O 1
ATOM 1480 N N . SER A 1 184 ? -23.205 -25.405 -1.184 1.00 82.38 184 SER A N 1
ATOM 1481 C CA . SER A 1 184 ? -24.011 -26.641 -1.184 1.00 82.38 184 SER A CA 1
ATOM 1482 C C . SER A 1 184 ? -24.747 -26.891 -2.508 1.00 82.38 184 SER A C 1
ATOM 1484 O O . SER A 1 184 ? -24.982 -28.042 -2.866 1.00 82.38 184 SER A O 1
ATOM 1486 N N . GLU A 1 185 ? -25.028 -25.839 -3.281 1.00 86.44 185 GLU A N 1
ATOM 1487 C CA . GLU A 1 185 ? -25.470 -25.922 -4.683 1.00 86.44 185 GLU A CA 1
ATOM 1488 C C . GLU A 1 185 ? -24.352 -26.382 -5.647 1.00 86.44 185 GLU A C 1
ATOM 1490 O O . GLU A 1 185 ? -24.613 -26.598 -6.831 1.00 86.44 185 GLU A O 1
ATOM 1495 N N . GLY A 1 186 ? -23.115 -26.556 -5.164 1.00 82.38 186 GLY A N 1
ATOM 1496 C CA . GLY A 1 186 ? -21.982 -27.066 -5.939 1.00 82.38 186 GLY A CA 1
ATOM 1497 C C . GLY A 1 186 ? -21.247 -26.014 -6.772 1.00 82.38 186 GLY A C 1
ATOM 1498 O O . GLY A 1 186 ? -20.462 -26.380 -7.650 1.00 82.38 186 GLY A O 1
ATOM 1499 N N . LYS A 1 187 ? -21.480 -24.716 -6.528 1.00 84.25 187 LYS A N 1
ATOM 1500 C CA . LYS A 1 187 ? -20.769 -23.643 -7.241 1.00 84.25 187 LYS A CA 1
ATOM 1501 C C . LYS A 1 187 ? -19.311 -23.555 -6.809 1.00 84.25 187 LYS A C 1
ATOM 1503 O O . LYS A 1 187 ? -18.963 -23.770 -5.646 1.00 84.25 187 LYS A O 1
ATOM 1508 N N . SER A 1 188 ? -18.448 -23.192 -7.754 1.00 85.44 188 SER A N 1
ATOM 1509 C CA . SER A 1 188 ? -17.017 -23.041 -7.486 1.00 85.44 188 SER A CA 1
ATOM 1510 C C . SER A 1 188 ? -16.737 -21.810 -6.617 1.00 85.44 188 SER A C 1
ATOM 1512 O O . SER A 1 188 ? -17.389 -20.777 -6.761 1.00 85.44 188 SER A O 1
ATOM 1514 N N . ILE A 1 189 ? -15.706 -21.874 -5.767 1.00 82.50 189 ILE A N 1
ATOM 1515 C CA . ILE A 1 189 ? -15.263 -20.768 -4.891 1.00 82.50 189 ILE A CA 1
ATOM 1516 C C . ILE A 1 189 ? -15.042 -19.470 -5.688 1.00 82.50 189 ILE A C 1
ATOM 1518 O O . ILE A 1 189 ? -15.362 -18.383 -5.215 1.00 82.50 189 ILE A O 1
ATOM 1522 N N . VAL A 1 190 ? -14.551 -19.583 -6.925 1.00 85.94 190 VAL A N 1
ATOM 1523 C CA . VAL A 1 190 ? -14.317 -18.441 -7.824 1.00 85.94 190 VAL A CA 1
ATOM 1524 C C . VAL A 1 190 ? -15.630 -17.812 -8.305 1.00 85.94 190 VAL A C 1
ATOM 1526 O O . VAL A 1 190 ? -15.731 -16.592 -8.418 1.00 85.94 190 VAL A O 1
ATOM 1529 N N . GLU A 1 191 ? -16.657 -18.624 -8.561 1.00 83.81 191 GLU A N 1
ATOM 1530 C CA . GLU A 1 191 ? -17.984 -18.137 -8.956 1.00 83.81 191 GLU A CA 1
ATOM 1531 C C . GLU A 1 191 ? -18.709 -17.482 -7.782 1.00 83.81 191 GLU A C 1
ATOM 1533 O O . GLU A 1 191 ? -19.364 -16.455 -7.960 1.00 83.81 191 GLU A O 1
ATOM 1538 N N . ILE A 1 192 ? -18.551 -18.034 -6.577 1.00 84.25 192 ILE A N 1
ATOM 1539 C CA . ILE A 1 192 ? -19.086 -17.462 -5.337 1.00 84.25 192 ILE A CA 1
ATOM 1540 C C . ILE A 1 192 ? -18.426 -16.104 -5.063 1.00 84.25 192 ILE A C 1
ATOM 1542 O O . ILE A 1 192 ? -19.136 -15.129 -4.829 1.00 84.25 192 ILE A O 1
ATOM 1546 N N . ALA A 1 193 ? -17.099 -16.010 -5.201 1.00 85.81 193 ALA A N 1
ATOM 1547 C CA . ALA A 1 193 ? -16.351 -14.758 -5.062 1.00 85.81 193 ALA A CA 1
ATOM 1548 C C . ALA A 1 193 ? -16.828 -13.688 -6.047 1.00 85.81 193 ALA A C 1
ATOM 1550 O O . ALA A 1 193 ? -17.006 -12.531 -5.680 1.00 85.81 193 ALA A O 1
ATOM 1551 N N . LYS A 1 194 ? -17.100 -14.086 -7.293 1.00 84.12 194 LYS A N 1
ATOM 1552 C CA . LYS A 1 194 ? -17.610 -13.177 -8.322 1.00 84.12 194 LYS A CA 1
ATOM 1553 C C . LYS A 1 194 ? -19.067 -12.761 -8.094 1.00 84.12 194 LYS A C 1
ATOM 1555 O O . LYS A 1 194 ? -19.438 -11.658 -8.467 1.00 84.12 194 LYS A O 1
ATOM 1560 N N . THR A 1 195 ? -19.894 -13.642 -7.531 1.00 81.25 195 THR A N 1
ATOM 1561 C CA . THR A 1 195 ? -21.332 -13.385 -7.326 1.00 81.25 195 THR A CA 1
ATOM 1562 C C . THR A 1 195 ? -21.593 -12.539 -6.083 1.00 81.25 195 THR A C 1
ATOM 1564 O O . THR A 1 195 ? -22.503 -11.718 -6.093 1.00 81.25 195 THR A O 1
ATOM 1567 N N . LEU A 1 196 ? -20.820 -12.753 -5.017 1.00 82.69 196 LEU A N 1
ATOM 1568 C CA . LEU A 1 196 ? -20.983 -12.056 -3.740 1.00 82.69 196 LEU A CA 1
ATOM 1569 C C . LEU A 1 196 ? -20.001 -10.886 -3.558 1.00 82.69 196 LEU A C 1
ATOM 1571 O O . LEU A 1 196 ? -20.119 -10.172 -2.571 1.00 82.69 196 LEU A O 1
ATOM 1575 N N . GLU A 1 197 ? -19.047 -10.698 -4.479 1.00 81.12 197 GLU A N 1
ATOM 1576 C CA . GLU A 1 197 ? -17.939 -9.726 -4.373 1.00 81.12 197 GLU A CA 1
ATOM 1577 C C . GLU A 1 197 ? -17.086 -9.906 -3.101 1.00 81.12 197 GLU A C 1
ATOM 1579 O O . GLU A 1 197 ? -16.516 -8.964 -2.558 1.00 81.12 197 GLU A O 1
ATOM 1584 N N . ILE A 1 198 ? -16.978 -11.151 -2.631 1.00 84.12 198 ILE A N 1
ATOM 1585 C CA . ILE A 1 198 ? -16.250 -11.540 -1.416 1.00 84.12 198 ILE A CA 1
ATOM 1586 C C . ILE A 1 198 ? -14.894 -12.144 -1.800 1.00 84.12 198 ILE A C 1
ATOM 1588 O O . ILE A 1 198 ? -14.761 -12.826 -2.824 1.00 84.12 198 ILE A O 1
ATOM 1592 N N . GLY A 1 199 ? -13.870 -11.928 -0.970 1.00 83.00 199 GLY A N 1
ATOM 1593 C CA . GLY A 1 199 ? -12.542 -12.491 -1.197 1.00 83.00 199 GLY A CA 1
ATOM 1594 C C . GLY A 1 199 ? -12.545 -14.027 -1.174 1.00 83.00 199 GLY A C 1
ATOM 1595 O O . GLY A 1 199 ? -13.169 -14.658 -0.323 1.00 83.00 199 GLY A O 1
ATOM 1596 N N . GLN A 1 200 ? -11.777 -14.664 -2.065 1.00 81.50 200 GLN A N 1
ATOM 1597 C CA . GLN A 1 200 ? -11.670 -16.136 -2.114 1.00 81.50 200 GLN A CA 1
ATOM 1598 C C . GLN A 1 200 ? -11.163 -16.741 -0.787 1.00 81.50 200 GLN A C 1
ATOM 1600 O O . GLN A 1 200 ? -11.508 -17.873 -0.448 1.00 81.50 200 GLN A O 1
ATOM 1605 N N . GLY A 1 201 ? -10.366 -15.981 -0.024 1.00 80.94 201 GLY A N 1
ATOM 1606 C CA . GLY A 1 201 ? -9.901 -16.364 1.312 1.00 80.94 201 GLY A CA 1
ATOM 1607 C C . GLY A 1 201 ? -11.012 -16.377 2.367 1.00 80.94 201 GLY A C 1
ATOM 1608 O O . GLY A 1 201 ? -11.071 -17.311 3.162 1.00 80.94 201 GLY A O 1
ATOM 1609 N N . GLU A 1 202 ? -11.926 -15.403 2.338 1.00 82.06 202 GLU A N 1
ATOM 1610 C CA . GLU A 1 202 ? -13.063 -15.326 3.269 1.00 82.06 202 GLU A CA 1
ATOM 1611 C C . GLU A 1 202 ? -14.055 -16.461 3.019 1.00 82.06 202 GLU A C 1
ATOM 1613 O O . GLU A 1 202 ? -14.486 -17.131 3.953 1.00 82.06 202 GLU A O 1
ATOM 1618 N N . ILE A 1 203 ? -14.336 -16.761 1.749 1.00 85.19 203 ILE A N 1
ATOM 1619 C CA . ILE A 1 203 ? -15.195 -17.889 1.367 1.00 85.19 203 ILE A CA 1
ATOM 1620 C C . ILE A 1 203 ? -14.604 -19.209 1.869 1.00 85.19 203 ILE A C 1
ATOM 1622 O O . ILE A 1 203 ? -15.309 -20.016 2.476 1.00 85.19 203 ILE A O 1
ATOM 1626 N N . LYS A 1 204 ? -13.295 -19.418 1.672 1.00 84.50 204 LYS A N 1
ATOM 1627 C CA . LYS A 1 204 ? -12.601 -20.621 2.149 1.00 84.50 204 LYS A CA 1
ATOM 1628 C C . LYS A 1 204 ? -12.628 -20.731 3.677 1.00 84.50 204 LYS A C 1
ATOM 1630 O O . LYS A 1 204 ? -12.793 -21.834 4.193 1.00 84.50 204 LYS A O 1
ATOM 1635 N N . LEU A 1 205 ? -12.512 -19.609 4.388 1.00 84.00 205 LEU A N 1
ATOM 1636 C CA . LEU A 1 205 ? -12.592 -19.567 5.847 1.00 84.00 205 LEU A CA 1
ATOM 1637 C C . LEU A 1 205 ? -13.996 -19.934 6.351 1.00 84.00 205 LEU A C 1
ATOM 1639 O O . LEU A 1 205 ? -14.115 -20.778 7.234 1.00 84.00 205 LEU A O 1
ATOM 1643 N N . VAL A 1 206 ? -15.056 -19.364 5.768 1.00 85.88 206 VAL A N 1
ATOM 1644 C CA . VAL A 1 206 ? -16.452 -19.662 6.149 1.00 85.88 206 VAL A CA 1
ATOM 1645 C C . VAL A 1 206 ? -16.793 -21.134 5.900 1.00 85.88 206 VAL A C 1
ATOM 1647 O O . VAL A 1 206 ? -17.397 -21.787 6.752 1.00 85.88 206 VAL A O 1
ATOM 1650 N N . ILE A 1 207 ? -16.356 -21.685 4.764 1.00 85.06 207 ILE A N 1
ATOM 1651 C CA . ILE A 1 207 ? -16.551 -23.103 4.436 1.00 85.06 207 ILE A CA 1
ATOM 1652 C C . ILE A 1 207 ? -15.769 -24.001 5.407 1.00 85.06 207 ILE A C 1
ATOM 1654 O O . ILE A 1 207 ? -16.339 -24.957 5.931 1.00 85.06 207 ILE A O 1
ATOM 1658 N N . GLY A 1 208 ? -14.501 -23.682 5.690 1.00 83.88 208 GLY A N 1
ATOM 1659 C CA . GLY A 1 208 ? -13.660 -24.454 6.614 1.00 83.88 208 GLY A CA 1
ATOM 1660 C C . GLY A 1 208 ? -14.203 -24.465 8.045 1.00 83.88 208 GLY A C 1
ATOM 1661 O O . GLY A 1 208 ? -14.304 -25.525 8.664 1.00 83.88 208 GLY A O 1
ATOM 1662 N N . LEU A 1 209 ? -14.662 -23.309 8.538 1.00 84.69 209 LEU A N 1
ATOM 1663 C CA . LEU A 1 209 ? -15.324 -23.191 9.841 1.00 84.69 209 LEU A CA 1
ATOM 1664 C C . LEU A 1 209 ? -16.634 -23.992 9.902 1.00 84.69 209 LEU A C 1
ATOM 1666 O O . LEU A 1 209 ? -16.942 -24.574 10.940 1.00 84.69 209 LEU A O 1
ATOM 1670 N N . SER A 1 210 ? -17.389 -24.062 8.799 1.00 78.12 210 SER A N 1
ATOM 1671 C CA . SER A 1 210 ? -18.643 -24.823 8.734 1.00 78.12 210 SER A CA 1
ATOM 1672 C C . SER A 1 210 ? -18.445 -26.333 8.600 1.00 78.12 210 SER A C 1
ATOM 1674 O O . SER A 1 210 ? -19.287 -27.086 9.086 1.00 78.12 210 SER A O 1
ATOM 1676 N N . GLN A 1 211 ? -17.394 -26.791 7.917 1.00 70.94 211 GLN A N 1
ATOM 1677 C CA . GLN A 1 211 ? -17.118 -28.223 7.736 1.00 70.94 211 GLN A CA 1
ATOM 1678 C C . GLN A 1 211 ? -16.297 -28.817 8.888 1.00 70.94 211 GLN A C 1
ATOM 1680 O O . GLN A 1 211 ? -16.075 -30.026 8.928 1.00 70.94 211 GLN A O 1
ATOM 1685 N N . GLY A 1 212 ? -15.867 -27.987 9.846 1.00 64.06 212 GLY A N 1
ATOM 1686 C CA . GLY A 1 212 ? -15.014 -28.419 10.953 1.00 64.06 212 GLY A CA 1
ATOM 1687 C C . GLY A 1 212 ? -13.636 -28.892 10.485 1.00 64.06 212 GLY A C 1
ATOM 1688 O O . GLY A 1 212 ? -12.944 -29.597 11.224 1.00 64.06 212 GLY A O 1
ATOM 1689 N N . GLU A 1 213 ? -13.241 -28.529 9.264 1.00 53.69 213 GLU A N 1
ATOM 1690 C CA . GLU A 1 213 ? -11.942 -28.881 8.720 1.00 53.69 213 GLU A CA 1
ATOM 1691 C C . GLU A 1 213 ? -10.919 -27.928 9.340 1.00 53.69 213 GLU A C 1
ATOM 1693 O O . GLU A 1 213 ? -10.945 -26.715 9.122 1.00 53.69 213 GLU A O 1
ATOM 1698 N N . LYS A 1 214 ? -10.074 -28.481 10.214 1.00 46.47 214 LYS A N 1
ATOM 1699 C CA . LYS A 1 214 ? -8.996 -27.737 10.863 1.00 46.47 214 LYS A CA 1
ATOM 1700 C C . LYS A 1 214 ? -8.099 -27.140 9.777 1.00 46.47 214 LYS A C 1
ATOM 1702 O O . LYS A 1 214 ? -7.550 -27.888 8.972 1.00 46.47 214 LYS A O 1
ATOM 1707 N N . VAL A 1 215 ? -7.991 -25.811 9.783 1.00 46.19 215 VAL A N 1
ATOM 1708 C CA . VAL A 1 215 ? -6.970 -25.049 9.048 1.00 46.19 215 VAL A CA 1
ATOM 1709 C C . VAL A 1 215 ? -5.579 -25.514 9.465 1.00 46.19 215 VAL A C 1
ATOM 1711 O O . VAL A 1 215 ? -5.386 -25.742 10.683 1.00 46.19 215 VAL A O 1
#

pLDDT: mean 75.32, std 19.15, range [34.91, 97.56]